Protein AF-A0A1I7D686-F1 (afdb_monomer_lite)

Organism: NCBI:txid1296565

Structure (mmCIF, N/CA/C/O backbone):
data_AF-A0A1I7D686-F1
#
_entry.id   AF-A0A1I7D686-F1
#
loop_
_atom_site.group_PDB
_atom_site.id
_atom_site.type_symbol
_atom_site.label_atom_id
_atom_site.label_alt_id
_atom_site.label_comp_id
_atom_site.label_asym_id
_atom_site.label_entity_id
_atom_site.label_seq_id
_atom_site.pdbx_PDB_ins_code
_atom_site.Cartn_x
_atom_site.Cartn_y
_atom_site.Cartn_z
_atom_site.occupancy
_atom_site.B_iso_or_equiv
_atom_site.auth_seq_id
_atom_site.auth_comp_id
_atom_site.auth_asym_id
_atom_site.auth_atom_id
_atom_site.pdbx_PDB_model_num
ATOM 1 N N . MET A 1 1 ? 6.243 14.021 8.201 1.00 49.19 1 MET A N 1
ATOM 2 C CA . MET A 1 1 ? 6.954 12.877 8.843 1.00 49.19 1 MET A CA 1
ATOM 3 C C . MET A 1 1 ? 8.394 12.811 8.300 1.00 49.19 1 MET A C 1
ATOM 5 O O . MET A 1 1 ? 8.564 13.129 7.130 1.00 49.19 1 MET A O 1
ATOM 9 N N . THR A 1 2 ? 9.420 12.540 9.117 1.00 42.22 2 THR A N 1
ATOM 10 C CA . THR A 1 2 ? 10.855 12.739 8.788 1.00 42.22 2 THR A CA 1
ATOM 11 C C . THR A 1 2 ? 11.496 11.582 8.004 1.00 42.22 2 THR A C 1
ATOM 13 O O . THR A 1 2 ? 11.223 10.421 8.290 1.00 42.22 2 THR A O 1
ATOM 16 N N . HIS A 1 3 ? 12.416 11.917 7.088 1.00 49.34 3 HIS A N 1
ATOM 17 C CA . HIS A 1 3 ? 13.228 11.003 6.254 1.00 49.34 3 HIS A CA 1
ATOM 18 C C . HIS A 1 3 ? 13.934 9.888 7.052 1.00 49.34 3 HIS A C 1
ATOM 20 O O . HIS A 1 3 ? 14.081 8.774 6.571 1.00 49.34 3 HIS A O 1
ATOM 26 N N . ALA A 1 4 ? 14.282 10.156 8.316 1.00 43.81 4 ALA A N 1
ATOM 27 C CA . ALA A 1 4 ? 14.932 9.192 9.205 1.00 43.81 4 ALA A CA 1
ATOM 28 C C . ALA A 1 4 ? 14.094 7.927 9.489 1.00 43.81 4 ALA A C 1
ATOM 30 O O . ALA A 1 4 ? 14.656 6.863 9.726 1.00 43.81 4 ALA A O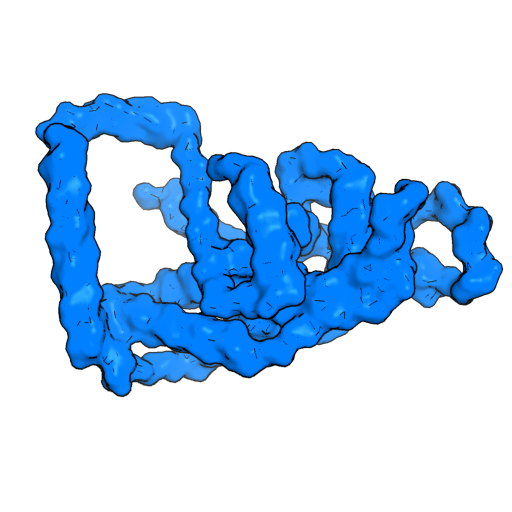 1
ATOM 31 N N . ILE A 1 5 ? 12.757 8.024 9.463 1.00 54.34 5 ILE A N 1
ATOM 32 C CA . ILE A 1 5 ? 11.880 6.849 9.614 1.00 54.34 5 ILE A CA 1
ATOM 33 C C . ILE A 1 5 ? 11.890 6.015 8.330 1.00 54.34 5 ILE A C 1
ATOM 35 O O . ILE A 1 5 ? 11.864 4.791 8.405 1.00 54.34 5 ILE A O 1
ATOM 39 N N . ASP A 1 6 ? 11.974 6.664 7.166 1.00 55.16 6 ASP A N 1
ATOM 40 C CA . ASP A 1 6 ? 12.033 5.975 5.878 1.00 55.16 6 ASP A CA 1
ATOM 41 C C . ASP A 1 6 ? 13.367 5.203 5.745 1.00 55.16 6 ASP A C 1
ATOM 43 O O . ASP A 1 6 ? 13.349 4.025 5.383 1.00 55.16 6 ASP A O 1
ATOM 47 N N . ASP A 1 7 ? 14.495 5.794 6.162 1.00 56.81 7 ASP A N 1
ATOM 48 C CA . ASP A 1 7 ? 15.808 5.122 6.188 1.00 56.81 7 ASP A CA 1
ATOM 49 C C . ASP A 1 7 ? 15.836 3.933 7.170 1.00 56.81 7 ASP A C 1
ATOM 51 O O . ASP A 1 7 ? 16.316 2.848 6.830 1.00 56.81 7 ASP A O 1
ATOM 55 N N . TYR A 1 8 ? 15.261 4.098 8.370 1.00 56.09 8 TYR A N 1
ATOM 56 C CA . TYR A 1 8 ? 15.149 3.011 9.349 1.00 56.09 8 TYR A CA 1
ATOM 57 C C . TYR A 1 8 ? 14.231 1.884 8.858 1.00 56.09 8 TYR A C 1
ATOM 59 O O . TYR A 1 8 ? 14.576 0.711 9.001 1.00 56.09 8 TYR A O 1
ATOM 67 N N . SER A 1 9 ? 13.100 2.222 8.226 1.00 56.09 9 SER A N 1
ATOM 68 C CA . SER A 1 9 ? 12.189 1.229 7.646 1.00 56.09 9 SER A CA 1
ATOM 69 C C . SER A 1 9 ? 12.869 0.424 6.539 1.00 56.09 9 SER A C 1
ATOM 71 O O . SER A 1 9 ? 12.753 -0.791 6.526 1.00 56.09 9 SER A O 1
ATOM 73 N N . SER A 1 10 ? 13.695 1.050 5.689 1.00 57.38 10 SER A N 1
ATOM 74 C CA . SER A 1 10 ? 14.447 0.334 4.649 1.00 57.38 10 SER A CA 1
ATOM 75 C C . SER A 1 10 ? 15.432 -0.691 5.226 1.00 57.38 10 SER A C 1
ATOM 77 O O . SER A 1 10 ? 15.619 -1.755 4.635 1.00 57.38 10 SER A O 1
ATOM 79 N N . PHE A 1 11 ? 16.063 -0.389 6.365 1.00 58.56 11 PHE A N 1
ATOM 80 C CA . PHE A 1 11 ? 16.942 -1.330 7.062 1.00 58.56 11 PHE A CA 1
ATOM 81 C C . PHE A 1 11 ? 16.142 -2.450 7.742 1.00 58.56 11 PHE A C 1
ATOM 83 O O . PHE A 1 11 ? 16.467 -3.628 7.588 1.00 58.56 11 PHE A O 1
ATOM 90 N N . ALA A 1 12 ? 15.057 -2.108 8.439 1.00 54.25 12 ALA A N 1
ATOM 91 C CA . ALA A 1 12 ? 14.197 -3.065 9.129 1.00 54.25 12 ALA A CA 1
ATOM 92 C C . ALA A 1 12 ? 13.448 -4.003 8.161 1.00 54.25 12 ALA A C 1
ATOM 94 O O . ALA A 1 12 ? 13.312 -5.192 8.454 1.00 54.25 12 ALA A O 1
ATOM 95 N N . THR A 1 13 ? 13.048 -3.529 6.975 1.00 57.38 13 THR A N 1
ATOM 96 C CA . THR A 1 13 ? 12.467 -4.363 5.910 1.00 57.38 13 THR A CA 1
ATOM 97 C C . THR A 1 13 ? 13.429 -5.484 5.491 1.00 57.38 13 THR A C 1
ATOM 99 O O . THR A 1 13 ? 12.974 -6.598 5.236 1.00 57.38 13 THR A O 1
ATOM 102 N N . SER A 1 14 ? 14.753 -5.253 5.504 1.00 55.28 14 SER A N 1
ATOM 103 C CA . SER A 1 14 ? 15.748 -6.294 5.176 1.00 55.28 14 SER A CA 1
ATOM 104 C C . SER A 1 14 ? 15.800 -7.443 6.195 1.00 55.28 14 SER A C 1
ATOM 106 O O . SER A 1 14 ? 16.214 -8.548 5.853 1.00 55.28 14 SER A O 1
ATOM 108 N N . LEU A 1 15 ? 15.331 -7.203 7.426 1.00 55.50 15 LEU A N 1
ATOM 109 C CA . LEU A 1 15 ? 15.274 -8.186 8.512 1.00 55.50 15 LEU A CA 1
ATOM 110 C C . LEU A 1 15 ? 13.928 -8.938 8.576 1.00 55.50 15 LEU A C 1
ATOM 112 O O . LEU A 1 15 ? 13.737 -9.761 9.473 1.00 55.50 15 LEU A O 1
ATOM 116 N N . GLY A 1 16 ? 12.999 -8.666 7.649 1.00 56.03 16 GLY A N 1
ATOM 117 C CA . GLY A 1 16 ? 11.643 -9.224 7.659 1.00 56.03 16 GLY A CA 1
ATOM 118 C C . GLY A 1 16 ? 10.753 -8.528 8.692 1.00 56.03 16 GLY A C 1
ATOM 119 O O . GLY A 1 16 ? 10.464 -9.067 9.761 1.00 56.03 16 GLY A O 1
ATOM 120 N N . GLU A 1 17 ? 10.354 -7.290 8.394 1.00 62.31 17 GLU A N 1
ATOM 121 C CA . GLU A 1 17 ? 9.523 -6.453 9.270 1.00 62.31 17 GLU A CA 1
ATOM 122 C C . GLU A 1 17 ? 8.192 -7.127 9.657 1.00 62.31 17 GLU A C 1
ATOM 124 O O . GLU A 1 17 ? 7.373 -7.447 8.797 1.00 62.31 17 GLU A O 1
ATOM 129 N N . ARG A 1 18 ? 7.955 -7.269 10.968 1.00 67.88 18 ARG A N 1
ATOM 130 C CA . ARG A 1 18 ? 6.803 -7.960 11.592 1.00 67.88 18 ARG A CA 1
ATOM 131 C C . ARG A 1 18 ? 5.650 -7.024 11.981 1.00 67.88 18 ARG A C 1
ATOM 133 O O . ARG A 1 18 ? 4.967 -7.254 12.979 1.00 67.88 18 ARG A O 1
ATOM 140 N N . PHE A 1 19 ? 5.547 -5.883 11.311 1.00 81.12 19 PHE A N 1
ATOM 141 C CA . PHE A 1 19 ? 4.607 -4.838 11.690 1.00 81.12 19 PHE A CA 1
ATOM 142 C C . PHE A 1 19 ? 3.851 -4.321 10.471 1.00 81.12 19 PHE A C 1
ATOM 144 O O . PHE A 1 19 ? 4.427 -4.129 9.395 1.00 81.12 19 PHE A O 1
ATOM 151 N N . LEU A 1 20 ? 2.566 -4.039 10.687 1.00 89.12 20 LEU A N 1
ATOM 152 C CA . LEU A 1 20 ? 1.755 -3.224 9.799 1.00 89.12 20 LEU A CA 1
ATOM 153 C C . LEU A 1 20 ? 1.934 -1.750 10.144 1.00 89.12 20 LEU A C 1
ATOM 155 O O . LEU A 1 20 ? 1.935 -1.356 11.313 1.00 89.12 20 LEU A O 1
ATOM 159 N N . TYR A 1 21 ? 2.022 -0.927 9.111 1.00 90.62 21 TYR A N 1
ATOM 160 C CA . TYR A 1 21 ? 2.163 0.512 9.243 1.00 90.62 21 TYR A CA 1
ATOM 161 C C . TYR A 1 21 ? 0.856 1.221 8.899 1.00 90.62 21 TYR A C 1
ATOM 163 O O . TYR A 1 21 ? 0.199 0.894 7.919 1.00 90.62 21 TYR A O 1
ATOM 171 N N . TYR A 1 22 ? 0.515 2.251 9.671 1.00 91.25 22 TYR A N 1
ATOM 172 C CA . TYR A 1 22 ? -0.517 3.223 9.315 1.00 91.25 22 TYR A CA 1
ATOM 173 C C . TYR A 1 22 ? 0.122 4.610 9.270 1.00 91.25 22 TYR A C 1
ATOM 175 O O . TYR A 1 22 ? 0.523 5.158 10.302 1.00 91.25 22 TYR A O 1
ATOM 183 N N . ARG A 1 23 ? 0.259 5.189 8.072 1.00 86.31 23 ARG A N 1
ATOM 184 C CA . ARG A 1 23 ? 0.885 6.503 7.899 1.00 86.31 23 ARG A CA 1
ATOM 185 C C . ARG A 1 23 ? -0.184 7.581 7.984 1.00 86.31 23 ARG A C 1
ATOM 187 O O . ARG A 1 23 ? -0.940 7.803 7.042 1.00 86.31 23 ARG A O 1
ATOM 194 N N . VAL A 1 24 ? -0.207 8.280 9.116 1.00 84.00 24 VAL A N 1
ATOM 195 C CA . VAL A 1 24 ? -1.078 9.442 9.327 1.00 84.00 24 VAL A CA 1
ATOM 196 C C . VAL A 1 24 ? -0.723 10.530 8.312 1.00 84.00 24 VAL A C 1
ATOM 198 O O . VAL A 1 24 ? 0.432 10.955 8.235 1.00 84.00 24 VAL A O 1
ATOM 201 N N . SER A 1 25 ? -1.715 10.976 7.540 1.00 75.81 25 SER A N 1
ATOM 202 C CA . SER A 1 25 ? -1.558 12.070 6.580 1.00 75.81 25 SER A CA 1
ATOM 203 C C . SER A 1 25 ? -1.072 13.342 7.273 1.00 75.81 25 SER A C 1
ATOM 205 O O . SER A 1 25 ? -1.501 13.669 8.382 1.00 75.81 25 SER A O 1
ATOM 207 N N . ASP A 1 26 ? -0.176 14.079 6.615 1.00 70.44 26 ASP A N 1
ATOM 208 C CA . ASP A 1 26 ? 0.284 15.358 7.145 1.00 70.44 26 ASP A CA 1
ATOM 209 C C . ASP A 1 26 ? -0.901 16.337 7.219 1.00 70.44 26 ASP A C 1
ATOM 211 O O . ASP A 1 26 ? -1.642 16.533 6.256 1.00 70.44 26 ASP A O 1
ATOM 215 N N . VAL A 1 27 ? -1.069 16.968 8.382 1.00 70.75 27 VAL A N 1
ATOM 216 C CA . VAL A 1 27 ? -2.124 17.961 8.610 1.00 70.75 27 VAL A CA 1
ATOM 217 C C . VAL A 1 27 ? -1.870 19.169 7.713 1.00 70.75 27 VAL A C 1
ATOM 219 O O . VAL A 1 27 ? -0.820 19.817 7.840 1.00 70.75 27 VAL A O 1
ATOM 222 N N . THR A 1 28 ? -2.830 19.500 6.847 1.00 72.00 28 THR A N 1
ATOM 223 C CA . THR A 1 28 ? -2.694 20.621 5.907 1.00 72.00 28 THR A CA 1
ATOM 224 C C . THR A 1 28 ? -2.566 21.954 6.657 1.00 72.00 28 THR A C 1
ATOM 226 O O . THR A 1 28 ? -3.071 22.093 7.777 1.00 72.00 28 THR A O 1
ATOM 229 N N . PRO A 1 29 ? -1.939 22.995 6.073 1.00 69.62 29 PRO A N 1
ATOM 230 C CA . PRO A 1 29 ? -1.886 24.321 6.693 1.00 69.62 29 PRO A CA 1
ATOM 231 C C . PRO A 1 29 ? -3.272 24.889 7.038 1.00 69.62 29 PRO A C 1
ATOM 233 O O . PRO A 1 29 ? -3.406 25.667 7.981 1.00 69.62 29 PRO A O 1
ATOM 236 N N . GLN A 1 30 ? -4.308 24.505 6.290 1.00 68.25 30 GLN A N 1
ATOM 237 C CA . GLN A 1 30 ? -5.696 24.884 6.550 1.00 68.25 30 GLN A CA 1
ATOM 238 C C . GLN A 1 30 ? -6.275 24.138 7.759 1.00 68.25 30 GLN A C 1
ATOM 240 O O . GLN A 1 30 ? -6.833 24.775 8.648 1.00 68.25 30 GLN A O 1
ATOM 245 N N . GLN A 1 31 ? -6.051 22.824 7.865 1.00 65.00 31 GLN A N 1
ATOM 246 C CA . GLN A 1 31 ? -6.429 22.034 9.043 1.00 65.00 31 GLN A CA 1
ATOM 247 C C . GLN A 1 31 ? -5.676 22.482 10.308 1.00 65.00 31 GLN A C 1
ATOM 249 O O . GLN A 1 31 ? -6.247 22.535 11.397 1.00 65.00 31 GLN A O 1
ATOM 254 N N . ARG A 1 32 ? -4.402 22.884 10.183 1.00 66.81 32 ARG A N 1
ATOM 255 C CA . ARG A 1 32 ? -3.647 23.484 11.297 1.00 66.81 32 ARG A CA 1
ATOM 256 C C . ARG A 1 32 ? -4.297 24.790 11.761 1.00 66.81 32 ARG A C 1
ATOM 258 O O . ARG A 1 32 ? -4.485 24.965 12.964 1.00 66.81 32 ARG A O 1
ATOM 265 N N . ARG A 1 33 ? -4.701 25.658 10.826 1.00 63.94 33 ARG A N 1
ATOM 266 C CA . ARG A 1 33 ? -5.374 26.942 11.106 1.00 63.94 33 ARG A CA 1
ATOM 267 C C . ARG A 1 33 ? -6.787 26.791 11.681 1.00 63.94 33 ARG A C 1
ATOM 269 O O . ARG A 1 33 ? -7.166 27.565 12.556 1.00 63.94 33 ARG A O 1
ATOM 276 N N . SER A 1 34 ? -7.563 25.796 11.258 1.00 60.75 34 SER A N 1
ATOM 277 C CA . SER A 1 34 ? -8.878 25.524 11.857 1.00 60.75 34 SER A CA 1
ATOM 278 C C . SER A 1 34 ? -8.749 24.886 13.245 1.00 60.75 34 SER A C 1
ATOM 280 O O . SER A 1 34 ? -9.516 25.202 14.157 1.00 60.75 34 SER A O 1
ATOM 282 N N . SER A 1 35 ? -7.722 24.055 13.462 1.00 58.78 35 SER A N 1
ATOM 283 C CA . SER A 1 35 ? -7.455 23.451 14.772 1.00 58.78 35 SER A CA 1
ATOM 284 C C . SER A 1 35 ? -6.992 24.463 15.831 1.00 58.78 35 SER A C 1
ATOM 286 O O . SER A 1 35 ? -7.307 24.293 17.011 1.00 58.78 35 SER A O 1
ATOM 288 N N . SER A 1 36 ? -6.301 25.543 15.439 1.00 56.47 36 SER A N 1
ATOM 289 C CA . SER A 1 36 ? -5.900 26.615 16.360 1.00 56.47 36 SER A CA 1
ATOM 290 C C . SER A 1 36 ? -7.081 27.461 16.853 1.00 56.47 36 SER A C 1
ATOM 292 O O . SER A 1 36 ? -7.030 27.937 17.986 1.00 56.47 36 SER A O 1
ATOM 294 N N . HIS A 1 37 ? -8.167 27.565 16.078 1.00 52.69 37 HIS A N 1
ATOM 295 C CA . HIS A 1 37 ? -9.401 28.258 16.480 1.00 52.69 37 HIS A CA 1
ATOM 296 C C . HIS A 1 37 ? -10.300 27.412 17.403 1.00 52.69 37 HIS A C 1
ATOM 298 O O . HIS A 1 37 ? -11.091 27.957 18.166 1.00 52.69 37 HIS A O 1
ATOM 304 N N . ARG A 1 38 ? -10.137 26.079 17.434 1.00 55.16 38 ARG A N 1
ATOM 305 C CA . ARG A 1 38 ? -10.862 25.158 18.342 1.00 55.16 38 ARG A CA 1
ATOM 306 C C . ARG A 1 38 ? -10.224 25.033 19.741 1.00 55.16 38 ARG A C 1
ATOM 308 O O . ARG A 1 38 ? -10.385 24.019 20.426 1.00 55.16 38 ARG A O 1
ATOM 315 N N . ARG A 1 39 ? -9.492 26.053 20.206 1.00 57.16 39 ARG A N 1
ATOM 316 C CA . ARG A 1 39 ? -8.868 26.090 21.544 1.00 57.16 39 ARG A CA 1
ATOM 317 C C . ARG A 1 39 ? -9.910 26.350 22.644 1.00 57.16 39 ARG A C 1
ATOM 319 O O . ARG A 1 39 ? -10.010 27.453 23.160 1.00 57.16 39 ARG A O 1
ATOM 326 N N . ARG A 1 40 ? -10.665 25.317 23.032 1.00 64.38 40 ARG A N 1
ATOM 327 C CA . ARG A 1 40 ? -11.501 25.330 24.255 1.00 64.38 40 ARG A CA 1
ATOM 328 C C . ARG A 1 40 ? -11.008 24.398 25.368 1.00 64.38 40 ARG A C 1
ATOM 330 O O . ARG A 1 40 ? -11.463 24.529 26.496 1.00 64.38 40 ARG A O 1
ATOM 337 N N . MET A 1 41 ? -10.057 23.495 25.098 1.00 69.31 41 MET A N 1
ATOM 338 C CA . MET A 1 41 ? -9.517 22.585 26.120 1.00 69.31 41 MET A CA 1
ATOM 339 C C . MET A 1 41 ? -7.982 22.594 26.212 1.00 69.31 41 MET A C 1
ATOM 341 O O . MET A 1 41 ? -7.307 22.509 25.173 1.00 69.31 41 MET A O 1
ATOM 345 N N . PRO A 1 42 ? -7.426 22.603 27.444 1.00 84.00 42 PRO A N 1
ATOM 346 C CA . PRO A 1 42 ? -6.008 22.362 27.701 1.00 84.00 42 PRO A CA 1
ATOM 347 C C . PRO A 1 42 ? -5.496 21.092 27.012 1.00 84.00 42 PRO A C 1
ATOM 349 O O . PRO A 1 42 ? -6.237 20.126 26.798 1.00 84.00 42 PRO A O 1
ATOM 352 N N . LYS A 1 43 ? -4.215 21.088 26.633 1.00 82.88 43 LYS A N 1
ATOM 353 C CA . LYS A 1 43 ? -3.572 19.962 25.935 1.00 82.88 43 LYS A CA 1
ATOM 354 C C . LYS A 1 43 ? -3.624 18.682 26.775 1.00 82.88 43 LYS A C 1
ATOM 356 O O . LYS A 1 43 ? -3.865 17.610 26.229 1.00 82.88 43 LYS A O 1
ATOM 361 N N . GLU A 1 44 ? -3.449 18.813 28.083 1.00 86.56 44 GLU A N 1
ATOM 362 C CA . GLU A 1 44 ? -3.476 17.738 29.073 1.00 86.56 44 GLU A CA 1
ATOM 363 C C . GLU A 1 44 ? -4.844 17.051 29.070 1.00 86.56 44 GLU A C 1
ATOM 365 O O . GLU A 1 44 ? -4.911 15.849 28.818 1.00 86.56 44 GLU A O 1
ATOM 370 N N . LYS A 1 45 ? -5.932 17.829 29.184 1.00 85.06 45 LYS A N 1
ATOM 371 C CA . LYS A 1 45 ? -7.310 17.312 29.115 1.00 85.06 45 LYS A CA 1
ATOM 372 C C . LYS A 1 45 ? -7.608 16.613 27.786 1.00 85.06 45 LYS A C 1
ATOM 374 O O . LYS A 1 45 ? -8.254 15.573 27.765 1.00 85.06 45 LYS A O 1
ATOM 379 N N . ARG A 1 46 ? -7.097 17.124 26.657 1.00 82.19 46 ARG A N 1
ATOM 380 C CA . ARG A 1 46 ? -7.245 16.443 25.353 1.00 82.19 46 ARG A CA 1
ATOM 381 C C . ARG A 1 46 ? -6.541 15.086 25.321 1.00 82.19 46 ARG A C 1
ATOM 383 O O . ARG A 1 46 ? -7.104 14.129 24.797 1.00 82.19 46 ARG A O 1
ATOM 390 N N . ARG A 1 47 ? -5.325 14.991 25.873 1.00 86.38 47 ARG A N 1
ATOM 391 C CA . ARG A 1 47 ? -4.585 13.719 25.962 1.00 86.38 47 ARG A CA 1
ATOM 392 C C . ARG A 1 47 ? -5.283 12.734 26.889 1.00 86.38 47 ARG A C 1
ATOM 394 O O . ARG A 1 47 ? -5.338 11.552 26.569 1.00 86.38 47 ARG A O 1
ATOM 401 N N . GLU A 1 48 ? -5.799 13.213 28.012 1.00 91.25 48 GLU A N 1
ATOM 402 C CA . GLU A 1 48 ? -6.557 12.406 28.964 1.00 91.25 48 GLU A CA 1
ATOM 403 C C . GLU A 1 48 ? -7.835 11.849 28.332 1.00 91.25 48 GLU A C 1
ATOM 405 O O . GLU A 1 48 ? -8.023 10.635 28.322 1.00 91.25 48 GLU A O 1
ATOM 410 N N . ASN A 1 49 ? -8.635 12.699 27.683 1.00 87.50 49 ASN A N 1
ATOM 411 C CA . ASN A 1 49 ? -9.849 12.274 26.984 1.00 87.50 49 ASN A CA 1
ATOM 412 C C . ASN A 1 49 ? -9.550 11.260 25.873 1.00 87.50 49 ASN A C 1
ATOM 414 O O . ASN A 1 49 ? -10.233 10.244 25.768 1.00 87.50 49 ASN A O 1
ATOM 418 N N . ALA A 1 50 ? -8.507 11.495 25.069 1.00 87.56 50 ALA A N 1
ATOM 419 C CA . ALA A 1 50 ? -8.102 10.557 24.023 1.00 87.56 50 ALA A CA 1
ATOM 420 C C . ALA A 1 50 ? -7.685 9.194 24.603 1.00 87.56 50 ALA A C 1
ATOM 422 O O . ALA A 1 50 ? -8.061 8.154 24.067 1.00 87.56 50 ALA A O 1
ATOM 423 N N . ARG A 1 51 ? -6.950 9.184 25.725 1.00 91.44 51 ARG A N 1
ATOM 424 C CA . ARG A 1 51 ? -6.575 7.950 26.432 1.00 91.44 51 ARG A CA 1
ATOM 425 C C . ARG A 1 51 ? -7.792 7.227 26.998 1.00 91.44 51 ARG A C 1
ATOM 427 O O . ARG A 1 51 ? -7.874 6.012 26.859 1.00 91.44 51 ARG A O 1
ATOM 434 N N . ALA A 1 52 ? -8.718 7.952 27.621 1.00 92.62 52 ALA A N 1
ATOM 435 C CA . ALA A 1 52 ? -9.939 7.380 28.180 1.00 92.62 52 ALA A CA 1
ATOM 436 C C . ALA A 1 52 ? -10.810 6.747 27.084 1.00 92.62 52 ALA A C 1
ATOM 438 O O . ALA A 1 52 ? -11.235 5.601 27.226 1.00 92.62 52 ALA A O 1
ATOM 439 N N . LEU A 1 53 ? -10.993 7.451 25.961 1.00 91.06 53 LEU A N 1
ATOM 440 C CA . LEU A 1 53 ? -11.724 6.948 24.800 1.00 91.06 53 LEU A CA 1
ATOM 441 C C . LEU A 1 53 ? -11.065 5.692 24.218 1.00 91.06 53 LEU A C 1
ATOM 443 O O . LEU A 1 53 ? -11.735 4.678 24.043 1.00 91.06 53 LEU A O 1
ATOM 447 N N . ALA A 1 54 ? -9.750 5.732 23.980 1.00 89.56 54 ALA A N 1
ATOM 448 C CA . ALA A 1 54 ? -9.007 4.585 23.465 1.00 89.56 54 ALA A CA 1
ATOM 449 C C . ALA A 1 54 ? -9.091 3.380 24.413 1.00 89.56 54 ALA A C 1
ATOM 451 O O . ALA A 1 54 ? -9.324 2.258 23.973 1.00 89.56 54 ALA A O 1
ATOM 452 N N . ARG A 1 55 ? -8.957 3.605 25.727 1.00 93.00 55 ARG A N 1
ATOM 453 C CA . ARG A 1 55 ? -9.065 2.545 26.737 1.00 93.00 55 ARG A CA 1
ATOM 454 C C . ARG A 1 55 ? -10.437 1.886 26.712 1.00 93.00 55 ARG A C 1
ATOM 456 O O . ARG A 1 55 ? -10.508 0.659 26.757 1.00 93.00 55 ARG A O 1
ATOM 463 N N . ARG A 1 56 ? -11.504 2.685 26.639 1.00 90.88 56 ARG A N 1
ATOM 464 C CA . ARG A 1 56 ? -12.875 2.177 26.545 1.00 90.88 56 ARG A CA 1
ATOM 465 C C . ARG A 1 56 ? -13.052 1.338 25.281 1.00 90.88 56 ARG A C 1
ATOM 467 O O . ARG A 1 56 ? -13.408 0.174 25.390 1.00 90.88 56 ARG A O 1
ATOM 474 N N . ALA A 1 57 ? -12.686 1.887 24.123 1.00 89.56 57 ALA A N 1
ATOM 475 C CA . ALA A 1 57 ? -12.780 1.196 22.839 1.00 89.56 57 ALA A CA 1
ATOM 476 C C . ALA A 1 57 ? -12.036 -0.153 22.845 1.00 89.56 57 ALA A C 1
ATOM 478 O O . ALA A 1 57 ? -12.602 -1.172 22.466 1.00 89.56 57 ALA A O 1
ATOM 479 N N . ILE A 1 58 ? -10.798 -0.189 23.354 1.00 90.88 58 ILE A N 1
ATOM 480 C CA . ILE A 1 58 ? -10.007 -1.426 23.461 1.00 90.88 58 ILE A CA 1
ATOM 481 C C . ILE A 1 58 ? -10.657 -2.427 24.421 1.00 90.88 58 ILE A C 1
ATOM 483 O O . ILE A 1 58 ? -10.676 -3.623 24.138 1.00 90.88 58 ILE A O 1
ATOM 487 N N . THR A 1 59 ? -11.172 -1.963 25.562 1.00 92.19 59 THR A N 1
ATOM 488 C CA . THR A 1 59 ? -11.801 -2.843 26.560 1.00 92.19 59 THR A CA 1
ATOM 489 C C . THR A 1 59 ? -13.063 -3.488 25.997 1.00 92.19 59 THR A C 1
ATOM 491 O O . THR A 1 59 ? -13.235 -4.700 26.123 1.00 92.19 59 THR A O 1
ATOM 494 N N . ASP A 1 60 ? -13.898 -2.694 25.329 1.00 89.94 60 ASP A N 1
ATOM 495 C CA . ASP A 1 60 ? -15.136 -3.155 24.704 1.00 89.94 60 ASP A CA 1
ATOM 496 C C . ASP A 1 60 ? -14.835 -4.077 23.509 1.00 89.94 60 ASP A C 1
ATOM 498 O O . ASP A 1 60 ? -15.431 -5.144 23.372 1.00 89.94 60 ASP A O 1
ATOM 502 N N . GLY A 1 61 ? -13.842 -3.729 22.683 1.00 91.94 61 GLY A N 1
ATOM 503 C CA . GLY A 1 61 ? -13.398 -4.553 21.558 1.00 91.94 61 GLY A CA 1
ATOM 504 C C . GLY A 1 61 ? -12.810 -5.899 21.986 1.00 91.94 61 GLY A C 1
ATOM 505 O O . GLY A 1 61 ? -13.158 -6.932 21.419 1.00 91.94 61 GLY A O 1
ATOM 506 N N . ARG A 1 62 ? -11.981 -5.929 23.038 1.00 92.75 62 ARG A N 1
ATOM 507 C CA . ARG A 1 62 ? -11.356 -7.166 23.538 1.00 92.75 62 ARG A CA 1
ATOM 508 C C . ARG A 1 62 ? -12.381 -8.221 23.956 1.00 92.75 62 ARG A C 1
ATOM 510 O O . ARG A 1 62 ? -12.100 -9.403 23.812 1.00 92.75 62 ARG A O 1
ATOM 517 N N . ARG A 1 63 ? -13.541 -7.809 24.472 1.00 91.44 63 ARG A N 1
ATOM 518 C CA . ARG A 1 63 ? -14.615 -8.736 24.869 1.00 91.44 63 ARG A CA 1
ATOM 519 C C . ARG A 1 63 ? -15.300 -9.409 23.682 1.00 91.44 63 ARG A C 1
ATOM 521 O O . ARG A 1 63 ? -15.915 -10.440 23.882 1.00 91.44 63 ARG A O 1
ATOM 528 N N . ARG A 1 64 ? -15.212 -8.816 22.489 1.00 92.56 64 ARG A N 1
ATOM 529 C CA . ARG A 1 64 ? -15.919 -9.267 21.281 1.00 92.56 64 ARG A CA 1
ATOM 530 C C . ARG A 1 64 ? -15.014 -9.969 20.282 1.00 92.56 64 ARG A C 1
ATOM 532 O O . ARG A 1 64 ? -15.490 -10.773 19.501 1.00 92.56 64 ARG A O 1
ATOM 539 N N . VAL A 1 65 ? -13.715 -9.663 20.285 1.00 92.94 65 VAL A N 1
ATOM 540 C CA . VAL A 1 65 ? -12.785 -10.086 19.224 1.00 92.94 65 VAL A CA 1
ATOM 541 C C . VAL A 1 65 ? -12.673 -11.606 19.046 1.00 92.94 65 VAL A C 1
ATOM 543 O O . VAL A 1 65 ? -12.350 -12.044 17.947 1.00 92.94 65 VAL A O 1
ATOM 546 N N . SER A 1 66 ? -12.923 -12.404 20.092 1.00 90.75 66 SER A N 1
ATOM 547 C CA . SER A 1 66 ? -12.938 -13.873 19.999 1.00 90.75 66 SER A CA 1
ATOM 548 C C . SER A 1 66 ? -14.089 -14.407 19.154 1.00 90.75 66 SER A C 1
ATOM 550 O O . SER A 1 66 ? -13.937 -15.457 18.542 1.00 90.75 66 SER A O 1
ATOM 552 N N . ASP A 1 67 ? -15.193 -13.664 19.104 1.00 93.25 67 ASP A N 1
ATOM 553 C CA . ASP A 1 67 ? -16.453 -14.077 18.486 1.00 93.25 67 ASP A CA 1
ATOM 554 C C . ASP A 1 67 ? -16.640 -13.404 17.115 1.00 93.25 67 ASP A C 1
ATOM 556 O O . ASP A 1 67 ? -17.671 -13.554 16.467 1.00 93.25 67 ASP A O 1
ATOM 560 N N . VAL A 1 68 ? -15.651 -12.616 16.675 1.00 96.06 68 VAL A N 1
ATOM 561 C CA . VAL A 1 68 ? -15.675 -11.951 15.374 1.00 96.06 68 VAL A CA 1
ATOM 562 C C . VAL A 1 68 ? -15.279 -12.929 14.278 1.00 96.06 68 VAL A C 1
ATOM 564 O O . VAL A 1 68 ? -14.113 -13.323 14.148 1.00 96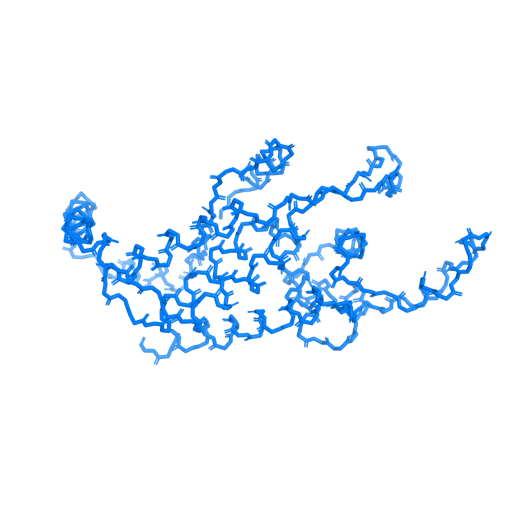.06 68 VAL A O 1
ATOM 567 N N . GLU A 1 69 ? -16.243 -13.206 13.415 1.00 95.88 69 GLU A N 1
ATOM 568 C CA . GLU A 1 69 ? -16.024 -13.817 12.113 1.00 95.88 69 GLU A CA 1
ATOM 569 C C . GLU A 1 69 ? -15.850 -12.725 11.051 1.00 95.88 69 GLU A C 1
ATOM 571 O O . GLU A 1 69 ? -16.463 -11.659 11.119 1.00 95.88 69 GLU A O 1
ATOM 576 N N . LEU A 1 70 ? -14.944 -12.963 10.102 1.00 97.19 70 LEU A N 1
ATOM 577 C CA . LEU A 1 70 ? -14.790 -12.094 8.938 1.00 97.19 70 LEU A CA 1
ATOM 578 C C . LEU A 1 70 ? -15.641 -12.667 7.812 1.00 97.19 70 LEU A C 1
ATOM 580 O O . LEU A 1 70 ? -15.668 -13.883 7.639 1.00 97.19 70 LEU A O 1
ATOM 584 N N . THR A 1 71 ? -16.283 -11.789 7.050 1.00 97.75 71 THR A N 1
ATOM 585 C CA . THR A 1 71 ? -16.978 -12.149 5.813 1.00 97.75 71 THR A CA 1
ATOM 586 C C . THR A 1 71 ? -15.989 -12.684 4.776 1.00 97.75 71 THR A C 1
ATOM 588 O O . THR A 1 71 ? -14.802 -12.332 4.795 1.00 97.75 71 THR A O 1
ATOM 591 N N . ASP A 1 72 ? -16.479 -13.504 3.846 1.00 97.75 72 ASP A N 1
ATOM 592 C CA . ASP A 1 72 ? -15.671 -14.006 2.728 1.00 97.75 72 ASP A CA 1
ATOM 593 C C . ASP A 1 72 ? -15.125 -12.849 1.873 1.00 97.75 72 ASP A C 1
ATOM 595 O O . ASP A 1 72 ? -13.944 -12.840 1.534 1.00 97.75 72 ASP A O 1
ATOM 599 N N . ASP A 1 73 ? -15.922 -11.796 1.659 1.00 96.19 73 ASP A N 1
ATOM 600 C CA . ASP A 1 73 ? -15.504 -10.584 0.941 1.00 96.19 73 ASP A CA 1
ATOM 601 C C . ASP A 1 73 ? -14.291 -9.895 1.596 1.00 96.19 73 ASP A C 1
ATOM 603 O O . ASP A 1 73 ? -13.358 -9.456 0.913 1.00 96.19 73 ASP A O 1
ATOM 607 N N . LEU A 1 74 ? -14.259 -9.809 2.934 1.00 96.81 74 LEU A N 1
ATOM 608 C CA . LEU A 1 74 ? -13.100 -9.278 3.655 1.00 96.81 74 LEU A CA 1
ATOM 609 C C . LEU A 1 74 ? -11.891 -10.211 3.557 1.00 96.81 74 LEU A C 1
ATOM 611 O O . LEU A 1 74 ? -10.760 -9.726 3.475 1.00 96.81 74 LEU A O 1
ATOM 615 N N . LEU A 1 75 ? -12.101 -11.528 3.588 1.00 97.69 75 LEU A N 1
ATOM 616 C CA . LEU A 1 75 ? -11.023 -12.509 3.455 1.00 97.69 75 LEU A CA 1
ATOM 617 C C . LEU A 1 75 ? -10.380 -12.450 2.064 1.00 97.69 75 LEU A C 1
ATOM 619 O O . LEU A 1 75 ? -9.151 -12.401 1.983 1.00 97.69 75 LEU A O 1
ATOM 623 N N . ASP A 1 76 ? -11.184 -12.358 1.008 1.00 96.75 76 ASP A N 1
ATOM 624 C CA . ASP A 1 76 ? -10.722 -12.203 -0.374 1.00 96.75 76 ASP A CA 1
ATOM 625 C C . ASP A 1 76 ? -9.975 -10.878 -0.571 1.00 96.75 76 ASP A C 1
ATOM 627 O O . ASP A 1 76 ? -8.888 -10.835 -1.159 1.00 96.75 76 ASP A O 1
ATOM 631 N N . LEU A 1 77 ? -10.493 -9.784 -0.003 1.00 96.19 77 LEU A N 1
ATOM 632 C CA . LEU A 1 77 ? -9.805 -8.494 -0.019 1.00 96.19 77 LEU A CA 1
ATOM 633 C C . LEU A 1 77 ? -8.446 -8.560 0.689 1.00 96.19 77 LEU A C 1
ATOM 635 O O . LEU A 1 77 ? -7.467 -7.976 0.217 1.00 96.19 77 LEU A O 1
ATOM 639 N N . ILE A 1 78 ? -8.369 -9.235 1.837 1.00 96.94 78 ILE A N 1
ATOM 640 C CA . ILE A 1 78 ? -7.108 -9.405 2.566 1.00 96.94 78 ILE A CA 1
ATOM 641 C C . ILE A 1 78 ? -6.096 -10.175 1.715 1.00 96.94 78 ILE A C 1
ATOM 643 O O . ILE A 1 78 ? -4.910 -9.833 1.734 1.00 96.94 78 ILE A O 1
ATOM 647 N N . ASP A 1 79 ? -6.542 -11.164 0.948 1.00 96.31 79 ASP A N 1
ATOM 648 C CA . ASP A 1 79 ? -5.675 -11.967 0.084 1.00 96.31 79 ASP A CA 1
ATOM 649 C C . ASP A 1 79 ? -5.101 -11.151 -1.060 1.00 96.31 79 ASP A C 1
ATOM 651 O O . ASP A 1 79 ? -3.889 -11.175 -1.295 1.00 96.31 79 ASP A O 1
ATOM 655 N N . ASP A 1 80 ? -5.943 -10.347 -1.698 1.00 96.12 80 ASP A N 1
ATOM 656 C CA . ASP A 1 80 ? -5.524 -9.404 -2.725 1.00 96.12 80 ASP A CA 1
ATOM 657 C C . ASP A 1 80 ? -4.485 -8.410 -2.212 1.00 96.12 80 ASP A C 1
ATOM 659 O O . ASP A 1 80 ? -3.436 -8.204 -2.828 1.00 96.12 80 ASP A O 1
ATOM 663 N N . VAL A 1 81 ? -4.773 -7.778 -1.069 1.00 96.12 81 VAL A N 1
ATOM 664 C CA . VAL A 1 81 ? -3.870 -6.801 -0.455 1.00 96.12 81 VAL A CA 1
ATOM 665 C C . VAL A 1 81 ? -2.556 -7.478 -0.082 1.00 96.12 81 VAL A C 1
ATOM 667 O O . VAL A 1 81 ? -1.490 -6.919 -0.336 1.00 96.12 81 VAL A O 1
ATOM 670 N N . THR A 1 82 ? -2.614 -8.686 0.478 1.00 95.31 82 THR A N 1
ATOM 671 C CA . THR A 1 82 ? -1.426 -9.461 0.847 1.00 95.31 82 THR A CA 1
ATOM 672 C C . THR A 1 82 ? -0.544 -9.738 -0.367 1.00 95.31 82 THR A C 1
ATOM 674 O O . THR A 1 82 ? 0.666 -9.519 -0.298 1.00 95.31 82 THR A O 1
ATOM 677 N N . GLU A 1 83 ? -1.131 -10.171 -1.482 1.00 94.12 83 GLU A N 1
ATOM 678 C CA . GLU A 1 83 ? -0.409 -10.496 -2.715 1.00 94.12 83 GLU A CA 1
ATOM 679 C C . GLU A 1 83 ? 0.324 -9.278 -3.297 1.00 94.12 83 GLU A C 1
ATOM 681 O O . GLU A 1 83 ? 1.478 -9.367 -3.719 1.00 94.12 83 GLU A O 1
ATOM 686 N N . VAL A 1 84 ? -0.313 -8.108 -3.263 1.00 95.19 84 VAL A N 1
ATOM 687 C CA . VAL A 1 84 ? 0.297 -6.862 -3.746 1.00 95.19 84 VAL A CA 1
ATOM 688 C C . VAL A 1 84 ? 1.390 -6.380 -2.792 1.00 95.19 84 VAL A C 1
ATOM 690 O O . VAL A 1 84 ? 2.486 -6.007 -3.219 1.00 95.19 84 VAL A O 1
ATOM 693 N N . VAL A 1 85 ? 1.112 -6.382 -1.487 1.00 93.81 85 VAL A N 1
ATOM 694 C CA . VAL A 1 85 ? 2.008 -5.814 -0.472 1.00 93.81 85 VAL A CA 1
ATOM 695 C C . VAL A 1 85 ? 3.245 -6.682 -0.270 1.00 93.81 85 VAL A C 1
ATOM 697 O O . VAL A 1 85 ? 4.336 -6.123 -0.141 1.00 93.81 85 VAL A O 1
ATOM 700 N N . ARG A 1 86 ? 3.121 -8.019 -0.295 1.00 91.56 86 ARG A N 1
ATOM 701 C CA . ARG A 1 86 ? 4.282 -8.923 -0.193 1.00 91.56 86 ARG A CA 1
ATOM 702 C C . ARG A 1 86 ? 5.277 -8.647 -1.320 1.00 91.56 86 ARG A C 1
ATOM 704 O O . ARG A 1 86 ? 6.460 -8.458 -1.054 1.00 91.56 86 ARG A O 1
ATOM 711 N N . ALA A 1 87 ? 4.783 -8.524 -2.556 1.00 93.19 87 ALA A N 1
ATOM 712 C CA . ALA A 1 87 ? 5.609 -8.234 -3.717 1.00 93.19 87 ALA A CA 1
ATOM 713 C C . ALA A 1 87 ? 6.205 -6.830 -3.589 1.00 93.19 87 ALA A C 1
ATOM 715 O O . ALA A 1 87 ? 7.412 -6.652 -3.676 1.00 93.19 87 ALA A O 1
ATOM 716 N N . GLY A 1 88 ? 5.390 -5.829 -3.253 1.00 92.69 88 GLY A N 1
ATOM 717 C CA . GLY A 1 88 ? 5.837 -4.443 -3.117 1.00 92.69 88 GLY A CA 1
ATOM 718 C C . GLY A 1 88 ? 6.914 -4.210 -2.047 1.00 92.69 88 GLY A C 1
ATOM 719 O O . GLY A 1 88 ? 7.723 -3.280 -2.170 1.00 92.69 88 GLY A O 1
ATOM 720 N N . ARG A 1 89 ? 6.941 -5.052 -1.006 1.00 90.94 89 ARG A N 1
ATOM 721 C CA . ARG A 1 89 ? 7.936 -5.041 0.077 1.00 90.94 89 ARG A CA 1
ATOM 722 C C . ARG A 1 89 ? 9.203 -5.842 -0.230 1.00 90.94 89 ARG A C 1
ATOM 724 O O . ARG A 1 89 ? 10.180 -5.670 0.493 1.00 90.94 89 ARG A O 1
ATOM 731 N N . GLY A 1 90 ? 9.213 -6.672 -1.274 1.00 90.38 90 GLY A N 1
ATOM 732 C CA . GLY A 1 90 ? 10.346 -7.544 -1.587 1.00 90.38 90 GLY A CA 1
ATOM 733 C C . GLY A 1 90 ? 11.660 -6.783 -1.791 1.00 90.38 90 GLY A C 1
ATOM 734 O O . GLY A 1 90 ? 11.687 -5.655 -2.293 1.00 90.38 90 GLY A O 1
ATOM 735 N N . ALA A 1 91 ? 12.774 -7.382 -1.383 1.00 91.31 91 ALA A N 1
ATOM 736 C CA . ALA A 1 91 ? 14.095 -6.788 -1.542 1.00 91.31 91 ALA A CA 1
ATOM 737 C C . ALA A 1 91 ? 14.601 -7.004 -2.974 1.00 91.31 91 ALA A C 1
ATOM 739 O O . ALA A 1 91 ? 14.549 -8.119 -3.481 1.00 91.31 91 ALA A O 1
ATOM 740 N N . VAL A 1 92 ? 15.125 -5.955 -3.609 1.00 93.56 92 VAL A N 1
ATOM 741 C CA . VAL A 1 92 ? 15.740 -6.034 -4.944 1.00 93.56 92 VAL A CA 1
ATOM 742 C C . VAL A 1 92 ? 17.230 -5.730 -4.782 1.00 93.56 92 VAL A C 1
ATOM 744 O O . VAL A 1 92 ? 17.570 -4.578 -4.494 1.00 93.56 92 VAL A O 1
ATOM 747 N N . PRO A 1 93 ? 18.121 -6.735 -4.886 1.00 92.00 93 PRO A N 1
ATOM 748 C CA . PRO A 1 93 ? 19.558 -6.527 -4.749 1.00 92.00 93 PRO A CA 1
ATOM 749 C C . PRO A 1 93 ? 20.081 -5.608 -5.852 1.00 92.00 93 PRO A C 1
ATOM 751 O O . PRO A 1 93 ? 19.911 -5.885 -7.039 1.00 92.00 93 PRO A O 1
ATOM 754 N N . ARG A 1 94 ? 20.746 -4.522 -5.458 1.00 91.06 94 ARG A N 1
ATOM 755 C CA . ARG A 1 94 ? 21.396 -3.589 -6.380 1.00 91.06 94 ARG A CA 1
ATOM 756 C C . ARG A 1 94 ? 22.860 -3.420 -6.032 1.00 91.06 94 ARG A C 1
ATOM 758 O O . ARG A 1 94 ? 23.224 -3.494 -4.859 1.00 91.06 94 ARG A O 1
ATOM 765 N N . ASP A 1 95 ? 23.668 -3.131 -7.045 1.00 90.06 95 ASP A N 1
ATOM 766 C CA . ASP A 1 95 ? 25.038 -2.690 -6.822 1.00 90.06 95 ASP A CA 1
ATOM 767 C C . ASP A 1 95 ? 25.034 -1.408 -5.973 1.00 90.06 95 ASP A C 1
ATOM 769 O O . ASP A 1 95 ? 24.232 -0.486 -6.166 1.00 90.06 95 ASP A O 1
ATOM 773 N N . THR A 1 96 ? 25.927 -1.366 -4.992 1.00 81.38 96 THR A N 1
ATOM 774 C CA . THR A 1 96 ? 26.080 -0.219 -4.095 1.00 81.38 96 THR A CA 1
ATOM 775 C C . THR A 1 96 ? 26.861 0.905 -4.781 1.00 81.38 96 THR A C 1
ATOM 777 O O . THR A 1 96 ? 26.645 2.087 -4.484 1.00 81.38 96 THR A O 1
ATOM 780 N N . TYR A 1 97 ? 27.730 0.549 -5.731 1.00 76.62 97 TYR A N 1
ATOM 781 C CA . TYR A 1 97 ? 28.610 1.462 -6.447 1.00 76.62 97 TYR A CA 1
ATOM 782 C C . TYR A 1 97 ? 28.134 1.711 -7.888 1.00 76.62 97 TYR A C 1
ATOM 784 O O . TYR A 1 97 ? 27.255 1.043 -8.426 1.00 76.62 97 TYR A O 1
ATOM 792 N N . GLY A 1 98 ? 28.659 2.773 -8.505 1.00 80.19 98 GLY A N 1
ATOM 793 C CA . GLY A 1 98 ? 28.393 3.087 -9.909 1.00 80.19 98 GLY A CA 1
ATOM 794 C C . GLY A 1 98 ? 26.919 3.367 -10.236 1.00 80.19 98 GLY A C 1
ATOM 795 O O . GLY A 1 98 ? 26.283 4.256 -9.656 1.00 80.19 98 GLY A O 1
ATOM 796 N N . ARG A 1 99 ? 26.387 2.645 -11.231 1.00 76.69 99 ARG A N 1
ATOM 797 C CA . ARG A 1 99 ? 25.049 2.872 -11.809 1.00 76.69 99 ARG A CA 1
ATOM 798 C C . ARG A 1 99 ? 23.907 2.370 -10.911 1.00 76.69 99 ARG A C 1
ATOM 800 O O . ARG A 1 99 ? 22.797 2.915 -10.995 1.00 76.69 99 ARG A O 1
ATOM 807 N N . ARG A 1 100 ? 24.223 1.502 -9.938 1.00 84.06 100 ARG A N 1
ATOM 808 C CA . ARG A 1 100 ? 23.287 0.803 -9.037 1.00 84.06 100 ARG A CA 1
ATOM 809 C C . ARG A 1 100 ? 22.325 -0.120 -9.776 1.00 84.06 100 ARG A C 1
ATOM 811 O O . ARG A 1 100 ? 21.110 -0.058 -9.559 1.00 84.06 100 ARG A O 1
ATOM 818 N N . ASP A 1 101 ? 22.877 -0.927 -10.669 1.00 88.88 101 ASP A N 1
ATOM 819 C CA . ASP A 1 101 ? 22.128 -1.895 -11.465 1.00 88.88 101 ASP A CA 1
ATOM 820 C C . ASP A 1 101 ? 21.633 -3.051 -10.582 1.00 88.88 101 ASP A C 1
ATOM 822 O O . ASP A 1 101 ? 22.129 -3.247 -9.470 1.00 88.88 101 ASP A O 1
ATOM 826 N N . ILE A 1 102 ? 20.604 -3.771 -11.033 1.00 91.69 102 ILE A N 1
ATOM 827 C CA . ILE A 1 102 ? 20.076 -4.942 -10.319 1.00 91.69 102 ILE A CA 1
ATOM 828 C C . ILE A 1 102 ? 21.056 -6.097 -10.532 1.00 91.69 102 ILE A C 1
ATOM 830 O O . ILE A 1 102 ? 21.358 -6.441 -11.667 1.00 91.69 102 ILE A O 1
ATOM 834 N N . ILE A 1 103 ? 21.559 -6.678 -9.443 1.00 92.62 103 ILE A N 1
ATOM 835 C CA . ILE A 1 103 ? 22.645 -7.680 -9.477 1.00 92.62 103 ILE A CA 1
ATOM 836 C C . ILE A 1 103 ? 22.202 -9.075 -9.032 1.00 92.62 103 ILE A C 1
ATOM 838 O O . ILE A 1 103 ? 23.022 -9.980 -8.903 1.00 92.62 103 ILE A O 1
ATOM 842 N N . GLY A 1 104 ? 20.920 -9.258 -8.731 1.00 89.25 104 GLY A N 1
ATOM 843 C CA . GLY A 1 104 ? 20.412 -10.536 -8.261 1.00 89.25 104 GLY A CA 1
ATOM 844 C C . GLY A 1 104 ? 18.897 -10.605 -8.259 1.00 89.25 104 GLY A C 1
ATOM 845 O O . GLY A 1 104 ? 18.204 -9.617 -8.508 1.00 89.25 104 GLY A O 1
ATOM 846 N N . GLU A 1 105 ? 18.399 -11.796 -7.952 1.00 92.06 105 GLU A N 1
ATOM 847 C CA . GLU A 1 105 ? 16.972 -12.078 -7.902 1.00 92.06 105 GLU A CA 1
ATOM 848 C C . GLU A 1 105 ? 16.281 -11.311 -6.768 1.00 92.06 105 GLU A C 1
ATOM 850 O O . GLU A 1 105 ? 16.817 -11.152 -5.661 1.00 92.06 105 GLU A O 1
ATOM 855 N N . ALA A 1 106 ? 15.070 -10.834 -7.050 1.00 92.44 106 ALA A N 1
ATOM 856 C CA . ALA A 1 106 ? 14.241 -10.191 -6.052 1.00 92.44 106 ALA A CA 1
ATOM 857 C C . ALA A 1 106 ? 13.787 -11.205 -4.990 1.00 92.44 106 ALA A C 1
ATOM 859 O O . ALA A 1 106 ? 13.296 -12.286 -5.297 1.00 92.44 106 ALA A O 1
ATOM 860 N N . LYS A 1 107 ? 13.915 -10.838 -3.715 1.00 90.88 107 LYS A N 1
ATOM 861 C CA . LYS A 1 107 ? 13.539 -11.682 -2.577 1.00 90.88 107 LYS A CA 1
ATOM 862 C C . LYS A 1 107 ? 12.206 -11.218 -2.015 1.00 90.88 107 LYS A C 1
ATOM 864 O O . LYS A 1 107 ? 12.126 -10.143 -1.418 1.00 90.88 107 LYS A O 1
ATOM 869 N N . ILE A 1 108 ? 11.169 -12.027 -2.197 1.00 89.69 108 ILE A N 1
ATOM 870 C CA . ILE A 1 108 ? 9.810 -11.739 -1.731 1.00 89.69 108 ILE A CA 1
ATOM 871 C C . ILE A 1 108 ? 9.504 -12.616 -0.511 1.00 89.69 108 ILE A C 1
ATOM 873 O O . ILE A 1 108 ? 9.771 -13.813 -0.526 1.00 89.69 108 ILE A O 1
ATOM 877 N N . GLU A 1 109 ? 8.966 -12.021 0.557 1.00 81.06 109 GLU A N 1
ATOM 878 C CA . GLU A 1 109 ? 8.533 -12.766 1.749 1.00 81.06 109 GLU A CA 1
ATOM 879 C C . GLU A 1 109 ? 7.273 -13.597 1.443 1.00 81.06 109 GLU A C 1
ATOM 881 O O . GLU A 1 109 ? 6.384 -13.160 0.703 1.00 81.06 109 GLU A O 1
ATOM 886 N N . GLU A 1 110 ? 7.177 -14.781 2.050 1.00 83.00 110 GLU A N 1
ATOM 887 C CA . GLU A 1 110 ? 5.983 -15.627 1.986 1.00 83.00 110 GLU A CA 1
ATOM 888 C C . GLU A 1 110 ? 4.742 -14.907 2.566 1.00 83.00 110 GLU A C 1
ATOM 890 O O . GLU A 1 110 ? 4.819 -14.280 3.630 1.00 83.00 110 GLU A O 1
ATOM 895 N N . PRO A 1 111 ? 3.559 -15.012 1.925 1.00 81.44 111 PRO A N 1
ATOM 896 C CA . PRO A 1 111 ? 2.379 -14.199 2.245 1.00 81.44 111 PRO A CA 1
ATOM 897 C C . PRO A 1 111 ? 1.775 -14.475 3.623 1.00 81.44 111 PRO A C 1
ATOM 899 O O . PRO A 1 111 ? 1.043 -13.638 4.155 1.00 81.44 111 PRO A O 1
ATOM 902 N N . TYR A 1 112 ? 2.039 -15.651 4.197 1.00 84.81 112 TYR A N 1
ATOM 903 C CA . TYR A 1 112 ? 1.285 -16.179 5.334 1.00 84.81 112 TYR A CA 1
ATOM 904 C C . TYR A 1 112 ? 1.263 -15.228 6.534 1.00 84.81 112 TYR A C 1
ATOM 906 O O . TYR A 1 112 ? 0.213 -14.998 7.135 1.00 84.81 112 TYR A O 1
ATOM 914 N N . ARG A 1 113 ? 2.407 -14.619 6.861 1.00 86.12 113 ARG A N 1
ATOM 915 C CA . ARG A 1 113 ? 2.504 -13.704 8.004 1.00 86.12 113 ARG A CA 1
ATOM 916 C C . ARG A 1 113 ? 1.711 -12.419 7.775 1.00 86.12 113 ARG A C 1
ATOM 918 O O . ARG A 1 113 ? 0.903 -12.051 8.622 1.00 86.12 113 ARG A O 1
ATOM 925 N N . MET A 1 114 ? 1.913 -11.769 6.631 1.00 89.25 114 MET A N 1
ATOM 926 C CA . MET A 1 114 ? 1.206 -10.538 6.263 1.00 89.25 114 MET A CA 1
ATOM 927 C C . MET A 1 114 ? -0.311 -10.751 6.271 1.00 89.25 114 MET A C 1
ATOM 929 O O . MET A 1 114 ? -1.047 -9.956 6.857 1.00 89.25 114 MET A O 1
ATOM 933 N N . ARG A 1 115 ? -0.770 -11.871 5.699 1.00 94.75 115 ARG A N 1
ATOM 934 C CA . ARG A 1 115 ? -2.184 -12.258 5.715 1.00 94.75 115 ARG A CA 1
ATOM 935 C C . ARG A 1 115 ? -2.725 -12.332 7.141 1.00 94.75 115 ARG A C 1
ATOM 937 O O . ARG A 1 115 ? -3.758 -11.738 7.436 1.00 94.75 115 ARG A O 1
ATOM 944 N N . GLN A 1 116 ? -2.026 -13.032 8.038 1.00 93.94 116 GLN A N 1
ATOM 945 C CA . GLN A 1 116 ? -2.447 -13.158 9.436 1.00 93.94 116 GLN A CA 1
ATOM 946 C C . GLN A 1 116 ? -2.505 -11.810 10.159 1.00 93.94 116 GLN A C 1
ATOM 948 O O . GLN A 1 116 ? -3.415 -11.578 10.955 1.00 93.94 116 GLN A O 1
ATOM 953 N N . GLU A 1 117 ? -1.541 -10.923 9.917 1.00 94.25 117 GLU A N 1
ATOM 954 C CA . GLU A 1 117 ? -1.526 -9.589 10.518 1.00 94.25 117 GLU A CA 1
ATOM 955 C C . GLU A 1 117 ? -2.714 -8.745 10.038 1.00 94.25 117 GLU A C 1
ATOM 957 O O . GLU A 1 117 ? -3.400 -8.136 10.862 1.00 94.25 117 GLU A O 1
ATOM 962 N N . LEU A 1 118 ? -3.022 -8.773 8.737 1.00 96.00 118 LEU A N 1
ATOM 963 C CA . LEU A 1 118 ? -4.181 -8.079 8.167 1.00 96.00 118 LEU A CA 1
ATOM 964 C C . LEU A 1 118 ? -5.510 -8.673 8.659 1.00 96.00 118 LEU A C 1
ATOM 966 O O . LEU A 1 118 ? -6.411 -7.916 9.010 1.00 96.00 118 LEU A O 1
ATOM 970 N N . GLN A 1 119 ? -5.620 -9.999 8.788 1.00 96.69 119 GLN A N 1
ATOM 971 C CA . GLN A 1 119 ? -6.795 -10.651 9.388 1.00 96.69 119 GLN A CA 1
ATOM 972 C C . GLN A 1 119 ? -6.997 -10.240 10.849 1.00 96.69 119 GLN A C 1
ATOM 974 O O . GLN A 1 119 ? -8.117 -9.937 11.261 1.00 96.69 119 GLN A O 1
ATOM 979 N N . ARG A 1 120 ? -5.923 -10.197 11.649 1.00 95.62 120 ARG A N 1
ATOM 980 C CA . ARG A 1 120 ? -5.992 -9.740 13.048 1.00 95.62 120 ARG A CA 1
ATOM 981 C C . ARG A 1 120 ? -6.415 -8.278 13.136 1.00 95.62 120 ARG A C 1
ATOM 983 O O . ARG A 1 120 ? -7.227 -7.944 13.997 1.00 95.62 120 ARG A O 1
ATOM 990 N N . LEU A 1 121 ? -5.901 -7.427 12.246 1.00 96.25 121 LEU A N 1
ATOM 991 C CA . LEU A 1 121 ? -6.324 -6.034 12.145 1.00 96.25 121 LEU A CA 1
ATOM 992 C C . LEU A 1 121 ? -7.815 -5.938 11.797 1.00 96.25 121 LEU A C 1
ATOM 994 O O . LEU A 1 121 ? -8.552 -5.291 12.534 1.00 96.25 121 LEU A O 1
ATOM 998 N N . ALA A 1 122 ? -8.270 -6.607 10.736 1.00 97.44 122 ALA A N 1
ATOM 999 C CA . ALA A 1 122 ? -9.667 -6.575 10.310 1.00 97.44 122 ALA A CA 1
ATOM 1000 C C . ALA A 1 122 ? -10.612 -7.038 11.429 1.00 97.44 122 ALA A C 1
ATOM 1002 O O . ALA A 1 122 ? -11.562 -6.330 11.760 1.00 97.44 122 ALA A O 1
ATOM 1003 N N . ARG A 1 123 ? -10.291 -8.153 12.107 1.00 97.06 123 ARG A N 1
ATOM 1004 C CA . ARG A 1 123 ? -11.068 -8.641 13.262 1.00 97.06 123 ARG A CA 1
ATOM 1005 C C . ARG A 1 123 ? -11.126 -7.620 14.388 1.00 97.06 123 ARG A C 1
ATOM 1007 O O . ARG A 1 123 ? -12.184 -7.409 14.970 1.00 97.06 123 ARG A O 1
ATOM 1014 N N . ALA A 1 124 ? -10.005 -6.966 14.692 1.00 95.56 124 ALA A N 1
ATOM 1015 C CA . ALA A 1 124 ? -9.974 -5.926 15.710 1.00 95.56 124 ALA A CA 1
ATOM 1016 C C . ALA A 1 124 ? -10.853 -4.724 15.327 1.00 95.56 124 ALA A C 1
ATOM 1018 O O . ALA A 1 124 ? -11.538 -4.182 16.18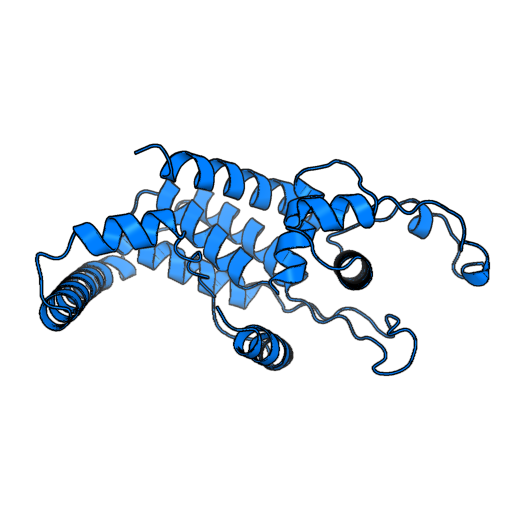9 1.00 95.56 124 ALA A O 1
ATOM 1019 N N . LEU A 1 125 ? -10.879 -4.323 14.053 1.00 95.88 125 LEU A N 1
ATOM 1020 C CA . LEU A 1 125 ? -11.710 -3.213 13.580 1.00 95.88 125 LEU A CA 1
ATOM 1021 C C . LEU A 1 125 ? -13.210 -3.559 13.607 1.00 95.88 125 LEU A C 1
ATOM 1023 O O . LEU A 1 125 ? -14.004 -2.746 14.078 1.00 95.88 125 LEU A O 1
ATOM 1027 N N . VAL A 1 126 ? -13.596 -4.778 13.215 1.00 96.88 126 VAL A N 1
ATOM 1028 C CA . VAL A 1 126 ? -14.981 -5.269 13.368 1.00 96.88 126 VAL A CA 1
ATOM 1029 C C . VAL A 1 126 ? -15.367 -5.352 14.849 1.00 96.88 126 VAL A C 1
ATOM 1031 O O . VAL A 1 126 ? -16.441 -4.903 15.242 1.00 96.88 126 VAL A O 1
ATOM 1034 N N . ALA A 1 127 ? -14.464 -5.825 15.715 1.00 96.12 127 ALA A N 1
ATOM 1035 C CA . ALA A 1 127 ? -14.682 -5.846 17.163 1.00 96.12 127 ALA A CA 1
ATOM 1036 C C . ALA A 1 127 ? -14.835 -4.438 17.763 1.00 96.12 127 ALA A C 1
ATOM 1038 O O . ALA A 1 127 ? -15.401 -4.286 18.845 1.00 96.12 127 ALA A O 1
ATOM 1039 N N . LEU A 1 128 ? -14.340 -3.400 17.087 1.00 94.81 128 LEU A N 1
ATOM 1040 C CA . LEU A 1 128 ? -14.558 -1.992 17.425 1.00 94.81 128 LEU A CA 1
ATOM 1041 C C . LEU A 1 128 ? -15.853 -1.419 16.821 1.00 94.81 128 LEU A C 1
ATOM 1043 O O . LEU A 1 128 ? -16.133 -0.243 17.034 1.00 94.81 128 LEU A O 1
ATOM 1047 N N . GLN A 1 129 ? -16.658 -2.249 16.150 1.00 94.12 129 GLN A N 1
ATOM 1048 C CA . GLN A 1 129 ? -17.918 -1.899 15.483 1.00 94.12 129 GLN A CA 1
ATOM 1049 C C . GLN A 1 129 ? -17.764 -0.869 14.367 1.00 94.12 129 GLN A C 1
ATOM 1051 O O . GLN A 1 129 ? -18.644 -0.035 14.157 1.00 94.12 129 GLN A O 1
ATOM 1056 N N . LEU A 1 130 ? -16.642 -0.913 13.652 1.00 95.06 130 LEU A N 1
ATOM 1057 C CA . LEU A 1 130 ? -16.537 -0.184 12.395 1.00 95.06 130 LEU A CA 1
ATOM 1058 C C . LEU A 1 130 ? -17.411 -0.861 11.336 1.00 95.06 130 LEU A C 1
ATOM 1060 O O . LEU A 1 130 ? -17.611 -2.077 11.373 1.00 95.06 130 LEU A O 1
ATOM 1064 N N . SER A 1 131 ? -17.910 -0.065 10.389 1.00 95.56 131 SER A N 1
ATOM 1065 C CA . SER A 1 131 ? -18.599 -0.601 9.217 1.00 95.56 131 SER A CA 1
ATOM 1066 C C . SER A 1 131 ? -17.645 -1.470 8.396 1.00 95.56 131 SER A C 1
ATOM 1068 O O . SER A 1 131 ? -16.434 -1.236 8.387 1.00 95.56 131 SER A O 1
ATOM 1070 N N . GLU A 1 132 ? -18.171 -2.456 7.676 1.00 94.44 132 GLU A N 1
ATOM 1071 C CA . GLU A 1 132 ? -17.356 -3.319 6.814 1.00 94.44 132 GLU A CA 1
ATOM 1072 C C . GLU A 1 132 ? -16.570 -2.515 5.765 1.00 94.44 132 GLU A C 1
ATOM 1074 O O . GLU A 1 132 ? -15.400 -2.803 5.508 1.00 94.44 132 GLU A O 1
ATOM 1079 N N . GLU A 1 133 ? -17.151 -1.426 5.252 1.00 94.44 133 GLU A N 1
ATOM 1080 C CA . GLU A 1 133 ? -16.467 -0.490 4.359 1.00 94.44 133 GLU A CA 1
ATOM 1081 C C . GLU A 1 133 ? -15.260 0.185 5.034 1.00 94.44 133 GLU A C 1
ATOM 1083 O O . GLU A 1 133 ? -14.171 0.247 4.451 1.00 94.44 133 GLU A O 1
ATOM 1088 N N . ASP A 1 134 ? -15.414 0.657 6.275 1.00 94.94 134 ASP A N 1
ATOM 1089 C CA . ASP A 1 134 ? -14.313 1.247 7.039 1.00 94.94 134 ASP A CA 1
ATOM 1090 C C . ASP A 1 134 ? -13.225 0.212 7.349 1.00 94.94 134 ASP A C 1
ATOM 1092 O O . ASP A 1 134 ? -12.032 0.527 7.267 1.00 94.94 134 ASP A O 1
ATOM 1096 N N . VAL A 1 135 ? -13.618 -1.025 7.677 1.00 96.44 135 VAL A N 1
ATOM 1097 C CA . VAL A 1 135 ? -12.690 -2.140 7.912 1.00 96.44 135 VAL A CA 1
ATOM 1098 C C . VAL A 1 135 ? -11.894 -2.447 6.649 1.00 96.44 135 VAL A C 1
ATOM 1100 O O . VAL A 1 135 ? -10.661 -2.513 6.711 1.00 96.44 135 VAL A O 1
ATOM 1103 N N . ALA A 1 136 ? -12.564 -2.567 5.503 1.00 96.19 136 ALA A N 1
ATOM 1104 C CA . ALA A 1 136 ? -11.938 -2.780 4.206 1.00 96.19 136 ALA A CA 1
ATOM 1105 C C . ALA A 1 136 ? -10.958 -1.644 3.875 1.00 96.19 136 ALA A C 1
ATOM 1107 O O . ALA A 1 136 ? -9.789 -1.893 3.567 1.00 96.19 136 ALA A O 1
ATOM 1108 N N . ARG A 1 137 ? -11.396 -0.384 4.010 1.00 95.25 137 ARG A N 1
ATOM 1109 C CA . ARG A 1 137 ? -10.573 0.807 3.746 1.00 95.25 137 ARG A CA 1
ATOM 1110 C C . ARG A 1 137 ? -9.321 0.844 4.619 1.00 95.25 137 ARG A C 1
ATOM 1112 O O . ARG A 1 137 ? -8.227 1.087 4.112 1.00 95.25 137 ARG A O 1
ATOM 1119 N N . LEU A 1 138 ? -9.455 0.624 5.926 1.00 95.31 138 LEU A N 1
ATOM 1120 C CA . LEU A 1 138 ? -8.326 0.676 6.858 1.00 95.31 138 LEU A CA 1
ATOM 1121 C C . LEU A 1 138 ? -7.370 -0.503 6.672 1.00 95.31 138 LEU A C 1
ATOM 1123 O O . LEU A 1 138 ? -6.158 -0.310 6.731 1.00 95.31 138 LEU A O 1
ATOM 1127 N N . THR A 1 139 ? -7.889 -1.696 6.390 1.00 96.31 139 THR A N 1
ATOM 1128 C CA . THR A 1 139 ? -7.074 -2.890 6.122 1.00 96.31 139 THR A CA 1
ATOM 1129 C C . THR A 1 139 ? -6.229 -2.705 4.864 1.00 96.31 139 THR A C 1
ATOM 1131 O O . THR A 1 139 ? -5.006 -2.858 4.917 1.00 96.31 139 THR A O 1
ATOM 1134 N N . VAL A 1 140 ? -6.847 -2.268 3.759 1.00 96.25 140 VAL A N 1
ATOM 1135 C CA . VAL A 1 140 ? -6.133 -1.924 2.516 1.00 96.25 140 VAL A CA 1
ATOM 1136 C C . VAL A 1 140 ? -5.104 -0.828 2.783 1.00 96.25 140 VAL A C 1
ATOM 1138 O O . VAL A 1 140 ? -3.946 -0.938 2.370 1.00 96.25 140 VAL A O 1
ATOM 1141 N N . ARG A 1 141 ? -5.496 0.220 3.519 1.00 95.12 141 ARG A N 1
ATOM 1142 C CA . ARG A 1 141 ? -4.602 1.332 3.837 1.00 95.12 141 ARG A CA 1
ATOM 1143 C C . ARG A 1 141 ? -3.367 0.876 4.604 1.00 95.12 141 ARG A C 1
ATOM 1145 O O . ARG A 1 141 ? -2.271 1.275 4.210 1.00 95.12 141 ARG A O 1
ATOM 1152 N N . CYS A 1 142 ? -3.537 0.068 5.650 1.00 95.19 142 CYS A N 1
ATOM 1153 C CA . CYS A 1 142 ? -2.447 -0.470 6.464 1.00 95.19 142 CYS A CA 1
ATOM 1154 C C . CYS A 1 142 ? -1.521 -1.385 5.656 1.00 95.19 142 CYS A C 1
ATOM 1156 O O . CYS A 1 142 ? -0.298 -1.284 5.765 1.00 95.19 142 CYS A O 1
ATOM 1158 N N . GLY A 1 143 ? -2.084 -2.244 4.801 1.00 94.19 143 GLY A N 1
ATOM 1159 C CA . GLY A 1 143 ? -1.291 -3.077 3.900 1.00 94.19 143 GLY A CA 1
ATOM 1160 C C . GLY A 1 143 ? -0.409 -2.220 2.990 1.00 94.19 143 GLY A C 1
ATOM 1161 O O . GLY A 1 143 ? 0.816 -2.336 3.005 1.00 94.19 143 GLY A O 1
ATOM 1162 N N . LEU A 1 144 ? -1.011 -1.277 2.261 1.00 94.44 144 LEU A N 1
ATOM 1163 C CA . LEU A 1 144 ? -0.281 -0.393 1.348 1.00 94.44 144 LEU A CA 1
ATOM 1164 C C . LEU A 1 144 ? 0.718 0.521 2.073 1.00 94.44 144 LEU A C 1
ATOM 1166 O O . LEU A 1 144 ? 1.799 0.797 1.551 1.00 94.44 144 LEU A O 1
ATOM 1170 N N . ASP A 1 145 ? 0.395 1.002 3.277 1.00 92.88 145 ASP A N 1
ATOM 1171 C CA . ASP A 1 145 ? 1.325 1.789 4.093 1.00 92.88 145 ASP A CA 1
ATOM 1172 C C . ASP A 1 145 ? 2.508 0.981 4.611 1.00 92.88 145 ASP A C 1
ATOM 1174 O O . ASP A 1 145 ? 3.529 1.570 4.960 1.00 92.88 145 ASP A O 1
ATOM 1178 N N . SER A 1 146 ? 2.425 -0.343 4.578 1.00 91.62 146 SER A N 1
ATOM 1179 C CA . SER A 1 146 ? 3.550 -1.205 4.917 1.00 91.62 146 SER A CA 1
ATOM 1180 C C . SER A 1 146 ? 4.552 -1.374 3.773 1.00 91.62 146 SER A C 1
ATOM 1182 O O . SER A 1 146 ? 5.625 -1.927 3.980 1.00 91.62 146 SER A O 1
ATOM 1184 N N . MET A 1 147 ? 4.255 -0.870 2.571 1.00 91.62 147 MET A N 1
ATOM 1185 C CA . MET A 1 147 ? 5.224 -0.801 1.474 1.00 91.62 147 MET A CA 1
ATOM 1186 C C . MET A 1 147 ? 6.159 0.411 1.618 1.00 91.62 147 MET A C 1
ATOM 1188 O O . MET A 1 147 ? 5.730 1.459 2.132 1.00 91.62 147 MET A O 1
ATOM 1192 N N . PRO A 1 148 ? 7.396 0.350 1.080 1.00 91.94 148 PRO A N 1
ATOM 1193 C CA . PRO A 1 148 ? 8.245 1.527 0.934 1.00 91.94 148 PRO A CA 1
ATOM 1194 C C . PRO A 1 148 ? 7.496 2.665 0.233 1.00 91.94 148 PRO A C 1
ATOM 1196 O O . PRO A 1 148 ? 6.867 2.473 -0.813 1.00 91.94 148 PRO A O 1
ATOM 1199 N N . ARG A 1 149 ? 7.552 3.869 0.813 1.00 91.69 149 ARG A N 1
ATOM 1200 C CA . ARG A 1 149 ? 6.700 5.002 0.412 1.00 91.69 149 ARG A CA 1
ATOM 1201 C C . ARG A 1 149 ? 6.836 5.351 -1.070 1.00 91.69 149 ARG A C 1
ATOM 1203 O O . ARG A 1 149 ? 5.833 5.601 -1.737 1.00 91.69 149 ARG A O 1
ATOM 1210 N N . THR A 1 150 ? 8.063 5.350 -1.584 1.00 94.19 150 THR A N 1
ATOM 1211 C CA . THR A 1 150 ? 8.357 5.631 -2.996 1.00 94.19 150 THR A CA 1
ATOM 1212 C C . THR A 1 150 ? 7.724 4.585 -3.912 1.00 94.19 150 THR A C 1
ATOM 1214 O O . THR A 1 150 ? 7.045 4.960 -4.865 1.00 94.19 150 THR A O 1
ATOM 1217 N N . ARG A 1 151 ? 7.842 3.289 -3.581 1.00 95.81 151 ARG A N 1
ATOM 1218 C CA . ARG A 1 151 ? 7.206 2.200 -4.341 1.00 95.81 151 ARG A CA 1
ATOM 1219 C C . ARG A 1 151 ? 5.694 2.322 -4.343 1.00 95.81 151 ARG A C 1
ATOM 1221 O O . ARG A 1 151 ? 5.104 2.290 -5.413 1.00 95.81 151 ARG A O 1
ATOM 1228 N N . ARG A 1 152 ? 5.072 2.551 -3.180 1.00 95.38 152 ARG A N 1
ATOM 1229 C CA . ARG A 1 152 ? 3.619 2.767 -3.085 1.00 95.38 152 ARG A CA 1
ATOM 1230 C C . ARG A 1 152 ? 3.159 3.907 -4.001 1.00 95.38 152 ARG A C 1
ATOM 1232 O O . ARG A 1 152 ? 2.171 3.758 -4.711 1.00 95.38 152 ARG A O 1
ATOM 1239 N N . LYS A 1 153 ? 3.859 5.046 -3.986 1.00 95.25 153 LYS A N 1
ATOM 1240 C CA . LYS A 1 153 ? 3.506 6.215 -4.806 1.00 95.25 153 LYS A CA 1
ATOM 1241 C C . LYS A 1 153 ? 3.643 5.943 -6.303 1.00 95.25 153 LYS A C 1
ATOM 1243 O O . LYS A 1 153 ? 2.746 6.291 -7.062 1.00 95.25 153 LYS A O 1
ATOM 1248 N N . VAL A 1 154 ? 4.749 5.329 -6.718 1.00 97.19 154 VAL A N 1
ATOM 1249 C CA . VAL A 1 154 ? 4.994 4.993 -8.127 1.00 97.19 154 VAL A CA 1
ATOM 1250 C C . VAL A 1 154 ? 4.013 3.926 -8.613 1.00 97.19 154 VAL A C 1
ATOM 1252 O O . VAL A 1 154 ? 3.464 4.068 -9.698 1.00 97.19 154 VAL A O 1
ATOM 1255 N N . LEU A 1 155 ? 3.714 2.916 -7.792 1.00 96.69 155 LEU A N 1
ATOM 1256 C CA . LEU A 1 155 ? 2.710 1.901 -8.108 1.00 96.69 155 LEU A CA 1
ATOM 1257 C C . LEU A 1 155 ? 1.304 2.510 -8.223 1.00 96.69 155 LEU A C 1
ATOM 1259 O O . LEU A 1 155 ? 0.571 2.180 -9.145 1.00 96.69 155 LEU A O 1
ATOM 1263 N N . GLY A 1 156 ? 0.951 3.456 -7.345 1.00 96.12 156 GLY A N 1
ATOM 1264 C CA . GLY A 1 156 ? -0.283 4.239 -7.461 1.00 96.12 156 GLY A CA 1
ATOM 1265 C C . GLY A 1 156 ? -0.355 5.056 -8.754 1.00 96.12 156 GLY A C 1
ATOM 1266 O O . GLY A 1 156 ? -1.398 5.089 -9.397 1.00 96.12 156 GLY A O 1
ATOM 1267 N N . ALA A 1 157 ? 0.758 5.668 -9.170 1.00 96.12 157 ALA A N 1
ATOM 1268 C CA . ALA A 1 157 ? 0.836 6.389 -10.440 1.00 96.12 157 ALA A CA 1
ATOM 1269 C C . ALA A 1 157 ? 0.680 5.455 -11.654 1.00 96.12 157 ALA A C 1
ATOM 1271 O O . ALA A 1 157 ? -0.007 5.821 -12.601 1.00 96.12 157 ALA A O 1
ATOM 1272 N N . LEU A 1 158 ? 1.266 4.253 -11.605 1.00 96.44 158 LEU A N 1
ATOM 1273 C CA . LEU A 1 158 ? 1.082 3.215 -12.625 1.00 96.44 158 LEU A CA 1
ATOM 1274 C C . LEU A 1 158 ? -0.354 2.677 -12.658 1.00 96.44 158 LEU A C 1
ATOM 1276 O O . LEU A 1 158 ? -0.863 2.387 -13.726 1.00 96.44 158 LEU A O 1
ATOM 1280 N N . ALA A 1 159 ? -1.030 2.558 -11.515 1.00 95.75 159 ALA A N 1
ATOM 1281 C CA . ALA A 1 159 ? -2.422 2.104 -11.467 1.00 95.75 159 ALA A CA 1
ATOM 1282 C C . ALA A 1 159 ? -3.420 3.122 -12.044 1.00 95.75 159 ALA A C 1
ATOM 1284 O O . ALA A 1 159 ? -4.530 2.743 -12.410 1.00 95.75 159 ALA A O 1
ATOM 1285 N N . ALA A 1 160 ? -3.034 4.399 -12.123 1.00 93.62 160 ALA A N 1
ATOM 1286 C CA . ALA A 1 160 ? -3.866 5.487 -12.635 1.00 93.62 160 ALA A CA 1
ATOM 1287 C C . ALA A 1 160 ? -3.742 5.709 -14.156 1.00 93.62 160 ALA A C 1
ATOM 1289 O O . ALA A 1 160 ? -4.372 6.619 -14.688 1.00 93.62 160 ALA A O 1
ATOM 1290 N N . THR A 1 161 ? -2.914 4.926 -14.849 1.00 93.00 161 THR A N 1
ATOM 1291 C CA . THR A 1 161 ? -2.648 5.044 -16.290 1.00 93.00 161 THR A CA 1
ATOM 1292 C C . THR A 1 161 ? -2.458 3.657 -16.894 1.00 93.00 161 THR A C 1
ATOM 1294 O O . THR A 1 161 ? -2.154 2.707 -16.176 1.00 93.00 161 THR A O 1
ATOM 1297 N N . ASP A 1 162 ? -2.616 3.511 -18.205 1.00 93.00 162 ASP A N 1
ATOM 1298 C CA . ASP A 1 162 ? -2.311 2.237 -18.864 1.00 93.00 162 ASP A CA 1
ATOM 1299 C C . ASP A 1 162 ? -0.814 2.084 -19.096 1.00 93.00 162 ASP A C 1
ATOM 1301 O O . ASP A 1 162 ? -0.242 1.086 -18.678 1.00 93.00 162 ASP A O 1
ATOM 1305 N N . ALA A 1 163 ? -0.163 3.120 -19.620 1.00 94.62 163 ALA A N 1
ATOM 1306 C CA . ALA A 1 163 ? 1.287 3.200 -19.723 1.00 94.62 163 ALA A CA 1
ATOM 1307 C C . ALA A 1 163 ? 1.768 4.632 -19.445 1.00 94.62 163 ALA A C 1
ATOM 1309 O O . ALA A 1 163 ? 1.013 5.596 -19.607 1.00 94.62 163 ALA A O 1
ATOM 1310 N N . ALA A 1 164 ? 3.007 4.793 -18.980 1.00 95.81 164 ALA A N 1
ATOM 1311 C CA . ALA A 1 164 ? 3.599 6.104 -18.745 1.00 95.81 164 ALA A CA 1
ATOM 1312 C C . ALA A 1 164 ? 5.130 6.097 -18.763 1.00 95.81 164 ALA A C 1
ATOM 1314 O O . ALA A 1 164 ? 5.789 5.241 -18.171 1.00 95.81 164 ALA A O 1
ATOM 1315 N N . SER A 1 165 ? 5.703 7.155 -19.332 1.00 96.06 165 SER A N 1
ATOM 1316 C CA . SER A 1 165 ? 7.130 7.442 -19.201 1.00 96.06 165 SER A CA 1
ATOM 1317 C C . SER A 1 165 ? 7.525 7.764 -17.753 1.00 96.06 165 SER A C 1
ATOM 1319 O O . SER A 1 165 ? 6.735 8.277 -16.952 1.00 96.06 165 SER A O 1
ATOM 1321 N N . VAL A 1 166 ? 8.811 7.591 -17.429 1.00 96.06 166 VAL A N 1
ATOM 1322 C CA . VAL A 1 166 ? 9.389 7.968 -16.120 1.00 96.06 166 VAL A CA 1
ATOM 1323 C C . VAL A 1 166 ? 9.084 9.424 -15.744 1.00 96.06 166 VAL A C 1
ATOM 1325 O O . VAL A 1 166 ? 8.852 9.732 -14.575 1.00 96.06 166 VAL A O 1
ATOM 1328 N N . ALA A 1 167 ? 9.081 10.340 -16.717 1.00 95.44 167 ALA A N 1
ATOM 1329 C CA . ALA A 1 167 ? 8.801 11.751 -16.467 1.00 95.44 167 ALA A CA 1
ATOM 1330 C C . ALA A 1 167 ? 7.333 11.997 -16.084 1.00 95.44 167 ALA A C 1
ATOM 1332 O O . ALA A 1 167 ? 7.065 12.828 -15.216 1.00 95.44 167 ALA A O 1
ATOM 1333 N N . ALA A 1 168 ? 6.394 11.281 -16.706 1.00 96.12 168 ALA A N 1
ATOM 1334 C CA . ALA A 1 168 ? 4.985 11.339 -16.335 1.00 96.12 168 ALA A CA 1
ATOM 1335 C C . ALA A 1 168 ? 4.760 10.742 -14.940 1.00 96.12 168 ALA A C 1
ATOM 1337 O O . ALA A 1 168 ? 4.168 11.403 -14.086 1.00 96.12 168 ALA A O 1
ATOM 1338 N N . LEU A 1 169 ? 5.341 9.571 -14.662 1.00 96.94 169 LEU A N 1
ATOM 1339 C CA . LEU A 1 169 ? 5.270 8.932 -13.345 1.00 96.94 169 LEU A CA 1
ATOM 1340 C C . LEU A 1 169 ? 5.853 9.809 -12.233 1.00 96.94 169 LEU A C 1
ATOM 1342 O O . LEU A 1 169 ? 5.262 9.910 -11.163 1.00 96.94 169 LEU A O 1
ATOM 1346 N N . ALA A 1 170 ? 6.969 10.497 -12.485 1.00 96.44 170 ALA A N 1
ATOM 1347 C CA . ALA A 1 170 ? 7.558 11.452 -11.546 1.00 96.44 170 ALA A CA 1
ATOM 1348 C C . ALA A 1 170 ? 6.599 12.577 -11.149 1.00 96.44 170 ALA A C 1
ATOM 1350 O O . ALA A 1 170 ? 6.520 12.922 -9.967 1.00 96.44 170 ALA A O 1
ATOM 1351 N N . ARG A 1 171 ? 5.835 13.115 -12.107 1.00 95.81 171 ARG A N 1
ATOM 1352 C CA . ARG A 1 171 ? 4.815 14.134 -11.829 1.00 95.81 171 ARG A CA 1
ATOM 1353 C C . ARG A 1 171 ? 3.662 13.545 -11.019 1.00 95.81 171 ARG A C 1
ATOM 1355 O O . ARG A 1 171 ? 3.363 14.057 -9.942 1.00 95.81 171 ARG A O 1
ATOM 1362 N N . THR A 1 172 ? 3.078 12.442 -11.484 1.00 94.75 172 THR A N 1
ATOM 1363 C 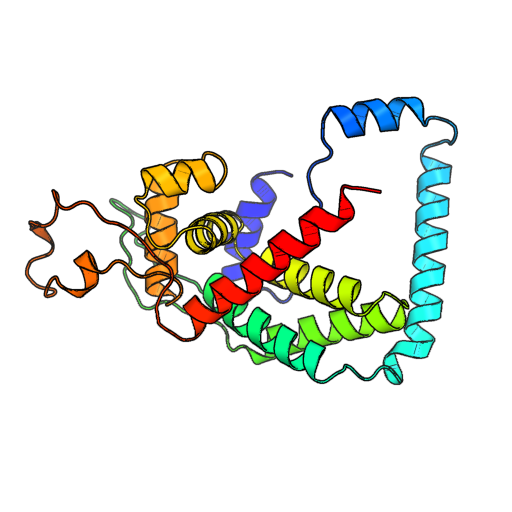CA . THR A 1 172 ? 1.903 11.813 -10.858 1.00 94.75 172 THR A CA 1
ATOM 1364 C C . THR A 1 172 ? 2.199 11.265 -9.457 1.00 94.75 172 THR A C 1
ATOM 1366 O O . THR A 1 172 ? 1.368 11.377 -8.562 1.00 94.75 172 THR A O 1
ATOM 1369 N N . ALA A 1 173 ? 3.411 10.761 -9.206 1.00 93.88 173 ALA A N 1
ATOM 1370 C CA . ALA A 1 173 ? 3.842 10.259 -7.896 1.00 93.88 173 ALA A CA 1
ATOM 1371 C C . ALA A 1 173 ? 4.147 11.374 -6.864 1.00 93.88 173 ALA A C 1
ATOM 1373 O O . ALA A 1 173 ? 4.686 11.105 -5.784 1.00 93.88 173 ALA A O 1
ATOM 1374 N N . GLY A 1 174 ? 3.806 12.630 -7.167 1.00 91.81 174 GLY A N 1
ATOM 1375 C CA . GLY A 1 174 ? 3.984 13.774 -6.273 1.00 91.81 174 GLY A CA 1
ATOM 1376 C C . GLY A 1 174 ? 5.369 14.411 -6.361 1.00 91.81 174 GLY A C 1
ATOM 1377 O O . GLY A 1 174 ? 5.934 14.764 -5.326 1.00 91.81 174 GLY A O 1
ATOM 1378 N N . GLY A 1 175 ? 5.920 14.528 -7.573 1.00 92.25 175 GLY A N 1
ATOM 1379 C CA . GLY A 1 175 ? 7.156 15.271 -7.843 1.00 92.25 175 GLY A CA 1
ATOM 1380 C C . GLY A 1 175 ? 8.440 14.566 -7.399 1.00 92.25 175 GLY A C 1
ATOM 1381 O O . GLY A 1 175 ? 9.380 15.223 -6.963 1.00 92.25 175 GLY A O 1
ATOM 1382 N N . ILE A 1 176 ? 8.482 13.234 -7.470 1.00 94.75 176 ILE A N 1
ATOM 1383 C CA . ILE A 1 176 ? 9.678 12.450 -7.121 1.00 94.75 176 ILE A CA 1
ATOM 1384 C C . ILE A 1 176 ? 10.751 12.637 -8.207 1.00 94.75 176 ILE A C 1
ATOM 1386 O O . ILE A 1 176 ? 10.428 12.715 -9.391 1.00 94.75 176 ILE A O 1
ATOM 1390 N N . ASP A 1 177 ? 12.032 12.673 -7.826 1.00 96.38 177 ASP A N 1
ATOM 1391 C CA . ASP A 1 177 ? 13.136 12.755 -8.788 1.00 96.38 177 ASP A CA 1
ATOM 1392 C C . ASP A 1 177 ? 13.083 11.622 -9.834 1.00 96.38 177 ASP A C 1
ATOM 1394 O O . ASP A 1 177 ? 12.854 10.452 -9.513 1.00 96.38 177 ASP A O 1
ATOM 1398 N N . ARG A 1 178 ? 13.341 11.960 -11.104 1.00 94.81 178 ARG A N 1
ATOM 1399 C CA . ARG A 1 178 ? 13.233 11.020 -12.232 1.00 94.81 178 ARG A CA 1
ATOM 1400 C C . ARG A 1 178 ? 14.164 9.814 -12.093 1.00 94.81 178 ARG A C 1
ATOM 1402 O O . ARG A 1 178 ? 13.779 8.718 -12.490 1.00 94.81 178 ARG A O 1
ATOM 1409 N N . LYS A 1 179 ? 15.365 9.975 -11.523 1.00 93.38 179 LYS A N 1
ATOM 1410 C CA . LYS A 1 179 ? 16.291 8.849 -11.307 1.00 93.38 179 LYS A CA 1
ATOM 1411 C C . LYS A 1 179 ? 15.752 7.907 -10.232 1.00 93.38 179 LYS A C 1
ATOM 1413 O O . LYS A 1 179 ? 15.889 6.695 -10.371 1.00 93.38 179 LYS A O 1
ATOM 1418 N N . VAL A 1 180 ? 15.118 8.453 -9.193 1.00 94.94 180 VAL A N 1
ATOM 1419 C CA . VAL A 1 180 ? 14.468 7.666 -8.134 1.00 94.94 180 VAL A CA 1
ATOM 1420 C C . VAL A 1 180 ? 13.263 6.911 -8.689 1.00 94.94 180 VAL A C 1
ATOM 1422 O O . VAL A 1 180 ? 13.145 5.713 -8.446 1.00 94.94 180 VAL A O 1
ATOM 1425 N N . VAL A 1 181 ? 12.408 7.565 -9.482 1.00 97.00 181 VAL A N 1
ATOM 1426 C CA . VAL A 1 181 ? 11.262 6.900 -10.123 1.00 97.00 181 VAL A CA 1
ATOM 1427 C C . VAL A 1 181 ? 11.717 5.798 -11.060 1.00 97.00 181 VAL A C 1
ATOM 1429 O O . VAL A 1 181 ? 11.199 4.695 -10.952 1.00 97.00 181 VAL A O 1
ATOM 1432 N N . ARG A 1 182 ? 12.718 6.058 -11.911 1.00 95.56 182 ARG A N 1
ATOM 1433 C CA . ARG A 1 182 ? 13.283 5.050 -12.814 1.00 95.56 182 ARG A CA 1
ATOM 1434 C C . ARG A 1 182 ? 13.743 3.800 -12.059 1.00 95.56 182 ARG A C 1
ATOM 1436 O O . ARG A 1 182 ? 13.308 2.703 -12.378 1.00 95.56 182 ARG A O 1
ATOM 1443 N N . ARG A 1 183 ? 14.536 3.971 -10.999 1.00 94.56 183 ARG A N 1
ATOM 1444 C CA . ARG A 1 183 ? 14.965 2.848 -10.146 1.00 94.56 183 ARG A CA 1
ATOM 1445 C C . ARG A 1 183 ? 13.782 2.141 -9.488 1.00 94.56 183 ARG A C 1
ATOM 1447 O O . ARG A 1 183 ? 13.759 0.925 -9.382 1.00 94.56 183 ARG A O 1
ATOM 1454 N N . THR A 1 184 ? 12.778 2.902 -9.068 1.00 96.56 184 THR A N 1
ATOM 1455 C CA . THR A 1 184 ? 11.588 2.340 -8.425 1.00 96.56 184 THR A CA 1
ATOM 1456 C C . THR A 1 184 ? 10.763 1.494 -9.395 1.00 96.56 184 THR A C 1
ATOM 1458 O O . THR A 1 184 ? 10.295 0.435 -8.998 1.00 96.56 184 THR A O 1
ATOM 1461 N N . VAL A 1 185 ? 10.580 1.914 -10.652 1.00 96.75 185 VAL A N 1
ATOM 1462 C CA . VAL A 1 185 ? 9.848 1.102 -11.644 1.00 96.75 185 VAL A CA 1
ATOM 1463 C C . VAL A 1 185 ? 10.636 -0.127 -12.090 1.00 96.75 185 VAL A C 1
ATOM 1465 O O . VAL A 1 185 ? 10.040 -1.181 -12.269 1.00 96.75 185 VAL A O 1
ATOM 1468 N N . GLU A 1 186 ? 11.964 -0.033 -12.179 1.00 95.81 186 GLU A N 1
ATOM 1469 C CA . GLU A 1 186 ? 12.839 -1.194 -12.389 1.00 95.81 186 GLU A CA 1
ATOM 1470 C C . GLU A 1 186 ? 12.713 -2.209 -11.240 1.00 95.81 186 GLU A C 1
ATOM 1472 O O . GLU A 1 186 ? 12.547 -3.398 -11.495 1.00 95.81 186 GLU A O 1
ATOM 1477 N N . ASP A 1 187 ? 12.717 -1.747 -9.982 1.00 96.06 187 ASP A N 1
ATOM 1478 C CA . ASP A 1 187 ? 12.473 -2.611 -8.819 1.00 96.06 187 ASP A CA 1
ATOM 1479 C C . ASP A 1 187 ? 11.094 -3.271 -8.900 1.00 96.06 187 ASP A C 1
ATOM 1481 O O . ASP A 1 187 ? 10.962 -4.471 -8.687 1.00 96.06 187 ASP A O 1
ATOM 1485 N N . LEU A 1 188 ? 10.050 -2.491 -9.202 1.00 97.00 188 LEU A N 1
ATOM 1486 C CA . LEU A 1 188 ? 8.688 -3.009 -9.326 1.00 97.00 188 LEU A CA 1
ATOM 1487 C C . LEU A 1 188 ? 8.569 -4.026 -10.468 1.00 97.00 188 LEU A C 1
ATOM 1489 O O . LEU A 1 188 ? 7.793 -4.969 -10.336 1.00 97.00 188 LEU A O 1
ATOM 1493 N N . ARG A 1 189 ? 9.343 -3.880 -11.550 1.00 96.25 189 ARG A N 1
ATOM 1494 C CA . ARG A 1 189 ? 9.439 -4.887 -12.616 1.00 96.25 189 ARG A CA 1
ATOM 1495 C C . ARG A 1 189 ? 10.106 -6.162 -12.121 1.00 96.25 189 ARG A C 1
ATOM 1497 O O . ARG A 1 189 ? 9.544 -7.232 -12.313 1.00 96.25 189 ARG A O 1
ATOM 1504 N N . ALA A 1 190 ? 11.237 -6.055 -11.424 1.00 95.00 190 ALA A N 1
ATOM 1505 C CA . ALA A 1 190 ? 11.900 -7.213 -10.820 1.00 95.00 190 ALA A CA 1
ATOM 1506 C C . ALA A 1 190 ? 11.006 -7.945 -9.797 1.00 95.00 190 ALA A C 1
ATOM 1508 O O . ALA A 1 190 ? 11.141 -9.146 -9.600 1.00 95.00 190 ALA A O 1
ATOM 1509 N N . LEU A 1 191 ? 10.065 -7.231 -9.171 1.00 95.12 191 LEU A N 1
ATOM 1510 C CA . LEU A 1 191 ? 9.065 -7.776 -8.245 1.00 95.12 191 LEU A CA 1
ATOM 1511 C C . LEU A 1 191 ? 7.777 -8.269 -8.938 1.00 95.12 191 LEU A C 1
ATOM 1513 O O . LEU A 1 191 ? 6.837 -8.668 -8.251 1.00 95.12 191 LEU A O 1
ATOM 1517 N N . GLY A 1 192 ? 7.694 -8.207 -10.272 1.00 95.38 192 GLY A N 1
ATOM 1518 C CA . GLY A 1 192 ? 6.532 -8.654 -11.051 1.00 95.38 192 GLY A CA 1
ATOM 1519 C C . GLY A 1 192 ? 5.290 -7.758 -10.944 1.00 95.38 192 GLY A C 1
ATOM 1520 O O . GLY A 1 192 ? 4.183 -8.187 -11.263 1.00 95.38 192 GLY A O 1
ATOM 1521 N N . LEU A 1 193 ? 5.440 -6.518 -10.472 1.00 96.94 193 LEU A N 1
ATOM 1522 C CA . LEU A 1 193 ? 4.349 -5.544 -10.333 1.00 96.94 193 LEU A CA 1
ATOM 1523 C C . LEU A 1 193 ? 4.263 -4.566 -11.510 1.00 96.94 193 LEU A C 1
ATOM 1525 O O . LEU A 1 193 ? 3.184 -4.041 -11.787 1.00 96.94 193 LEU A O 1
ATOM 1529 N N . ALA A 1 194 ? 5.376 -4.320 -12.199 1.00 97.19 194 ALA A N 1
ATOM 1530 C CA . ALA A 1 194 ? 5.449 -3.446 -13.366 1.00 97.19 194 ALA A CA 1
ATOM 1531 C C . ALA A 1 194 ? 6.005 -4.189 -14.586 1.00 97.19 194 ALA A C 1
ATOM 1533 O O . ALA A 1 194 ? 6.696 -5.195 -14.448 1.00 97.19 194 ALA A O 1
ATOM 1534 N N . ALA A 1 195 ? 5.723 -3.665 -15.770 1.00 95.88 195 ALA A N 1
ATOM 1535 C CA . ALA A 1 195 ? 6.234 -4.155 -17.041 1.00 95.88 195 ALA A CA 1
ATOM 1536 C C . ALA A 1 195 ? 6.726 -2.984 -17.900 1.00 95.88 195 ALA A C 1
ATOM 1538 O O . ALA A 1 195 ? 6.310 -1.834 -17.724 1.00 95.88 195 ALA A O 1
ATOM 1539 N N . CYS A 1 196 ? 7.636 -3.295 -18.817 1.00 94.25 196 CYS A N 1
ATOM 1540 C CA . CYS A 1 196 ? 8.140 -2.373 -19.828 1.00 94.25 196 CYS A CA 1
ATOM 1541 C C . CYS A 1 196 ? 8.263 -3.175 -21.128 1.00 94.25 196 CYS A C 1
ATOM 1543 O O . CYS A 1 196 ? 9.276 -3.858 -21.295 1.00 94.25 196 CYS A O 1
ATOM 1545 N N . PRO A 1 197 ? 7.261 -3.119 -22.024 1.00 88.56 197 PRO A N 1
ATOM 1546 C CA . PRO A 1 197 ? 7.201 -3.978 -23.209 1.00 88.56 197 PRO A CA 1
ATOM 1547 C C . PRO A 1 197 ? 8.465 -3.920 -24.074 1.00 88.56 197 PRO A C 1
ATOM 1549 O O . PRO A 1 197 ? 8.938 -4.941 -24.557 1.00 88.56 197 PRO A O 1
ATOM 1552 N N . VAL A 1 198 ? 9.080 -2.738 -24.194 1.00 84.81 198 VAL A N 1
ATOM 1553 C CA . VAL A 1 198 ? 10.342 -2.551 -24.932 1.00 84.81 198 VAL A CA 1
ATOM 1554 C C . VAL A 1 198 ? 11.471 -3.409 -24.352 1.00 84.81 198 VAL A C 1
ATOM 1556 O O . VAL A 1 198 ? 12.243 -3.988 -25.099 1.00 84.81 198 VAL A O 1
ATOM 1559 N N . LEU A 1 199 ? 11.569 -3.519 -23.024 1.00 80.69 199 LEU A N 1
ATOM 1560 C CA . LEU A 1 199 ? 12.606 -4.318 -22.360 1.00 80.69 199 LEU A CA 1
ATOM 1561 C C . LEU A 1 199 ? 12.279 -5.815 -22.299 1.00 80.69 199 LEU A C 1
ATOM 1563 O O . LEU A 1 199 ? 13.103 -6.587 -21.822 1.00 80.69 199 LEU A O 1
ATOM 1567 N N . GLU A 1 200 ? 11.068 -6.218 -22.675 1.00 74.75 200 GLU A N 1
ATOM 1568 C CA . GLU A 1 200 ? 10.676 -7.628 -22.800 1.00 74.75 200 GLU A CA 1
ATOM 1569 C C . GLU A 1 200 ? 10.941 -8.162 -24.213 1.00 74.75 200 GLU A C 1
ATOM 1571 O O . GLU A 1 200 ? 10.989 -9.370 -24.406 1.00 74.75 200 GLU A O 1
ATOM 1576 N N . GLN A 1 201 ? 11.128 -7.262 -25.183 1.00 68.38 201 GLN A N 1
ATOM 1577 C CA . GLN A 1 201 ? 11.390 -7.577 -26.590 1.00 68.38 201 GLN A CA 1
ATOM 1578 C C . GLN A 1 201 ? 12.877 -7.528 -26.968 1.00 68.38 201 GLN A C 1
ATOM 1580 O O . GLN A 1 201 ? 13.231 -7.950 -28.064 1.00 68.38 201 GLN A O 1
ATOM 1585 N N . ILE A 1 202 ? 13.735 -6.982 -26.103 1.00 65.25 202 ILE A N 1
ATOM 1586 C CA . ILE A 1 202 ? 15.183 -6.936 -26.328 1.00 65.25 202 ILE A CA 1
ATOM 1587 C C . ILE A 1 202 ? 15.776 -8.247 -25.804 1.00 65.25 202 ILE A C 1
ATOM 1589 O O . ILE A 1 202 ? 15.713 -8.502 -24.600 1.00 65.25 202 ILE A O 1
ATOM 1593 N N . ASP A 1 203 ? 16.336 -9.066 -26.700 1.00 55.22 203 ASP A N 1
ATOM 1594 C CA . ASP A 1 203 ? 17.159 -10.218 -26.321 1.00 55.22 203 ASP A CA 1
ATOM 1595 C C . ASP A 1 203 ? 18.374 -9.736 -25.509 1.00 55.22 203 ASP A C 1
ATOM 1597 O O . ASP A 1 203 ? 18.969 -8.696 -25.799 1.00 55.22 203 ASP A O 1
ATOM 1601 N N . THR A 1 204 ? 18.733 -10.490 -24.467 1.00 54.78 204 THR A N 1
ATOM 1602 C CA . THR A 1 204 ? 19.717 -10.133 -23.423 1.00 54.78 204 THR A CA 1
ATOM 1603 C C . THR A 1 204 ? 21.118 -9.741 -23.916 1.00 54.78 204 THR A C 1
ATOM 1605 O O . THR A 1 204 ? 21.893 -9.208 -23.124 1.00 54.78 204 THR A O 1
ATOM 1608 N N . ASP A 1 205 ? 21.437 -9.951 -25.193 1.00 51.59 205 ASP A N 1
ATOM 1609 C CA . ASP A 1 205 ? 22.761 -9.692 -25.765 1.00 51.59 205 ASP A CA 1
ATOM 1610 C C . ASP A 1 205 ? 22.920 -8.273 -26.367 1.00 51.59 205 ASP A C 1
ATOM 1612 O O . ASP A 1 205 ? 24.051 -7.819 -26.536 1.00 51.59 205 ASP A O 1
ATOM 1616 N N . ASP A 1 206 ? 21.828 -7.519 -26.585 1.00 51.72 206 ASP A N 1
ATOM 1617 C CA . ASP A 1 206 ? 21.839 -6.203 -27.267 1.00 51.72 206 ASP A CA 1
ATOM 1618 C C . ASP A 1 206 ? 21.456 -5.004 -26.358 1.00 51.72 206 ASP A C 1
ATOM 1620 O O . ASP A 1 206 ? 21.083 -3.922 -26.825 1.00 51.72 206 ASP A O 1
ATOM 1624 N N . GLU A 1 207 ? 21.559 -5.133 -25.027 1.00 51.47 207 GLU A N 1
ATOM 1625 C CA . GLU A 1 207 ? 21.199 -4.043 -24.092 1.00 51.47 207 GLU A CA 1
ATOM 1626 C C . GLU A 1 207 ? 22.053 -2.765 -24.254 1.00 51.47 207 GLU A C 1
ATOM 1628 O O . GLU A 1 207 ? 21.632 -1.679 -23.834 1.00 51.47 207 GLU A O 1
ATOM 1633 N N . ALA A 1 208 ? 23.235 -2.867 -24.872 1.00 50.19 208 ALA A N 1
ATOM 1634 C CA . ALA A 1 208 ? 24.169 -1.753 -25.031 1.00 50.19 208 ALA A CA 1
ATOM 1635 C C . ALA A 1 208 ? 23.661 -0.645 -25.980 1.00 50.19 208 ALA A C 1
ATOM 1637 O O . ALA A 1 208 ? 24.026 0.516 -25.778 1.00 50.19 208 ALA A O 1
ATOM 1638 N N . ASP A 1 209 ? 22.774 -0.963 -26.934 1.00 47.19 209 ASP A N 1
ATOM 1639 C CA . ASP A 1 209 ? 22.337 -0.039 -27.999 1.00 47.19 209 ASP A CA 1
ATOM 1640 C C . ASP A 1 209 ? 20.904 0.5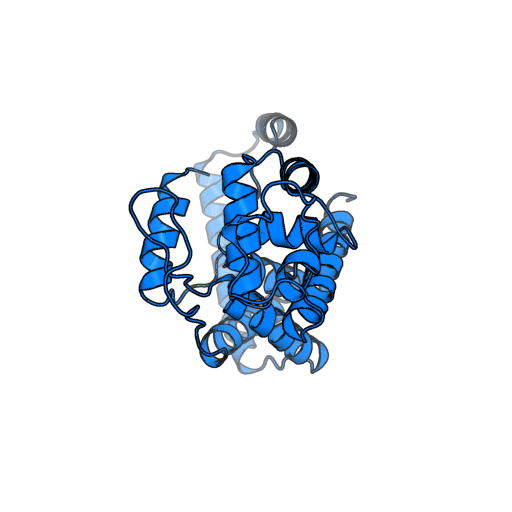14 -27.840 1.00 47.19 209 ASP A C 1
ATOM 1642 O O . ASP A 1 209 ? 20.481 1.417 -28.565 1.00 47.19 209 ASP A O 1
ATOM 1646 N N . ALA A 1 210 ? 20.151 0.095 -26.818 1.00 53.72 210 ALA A N 1
ATOM 1647 C CA . ALA A 1 210 ? 18.770 0.552 -26.595 1.00 53.72 210 ALA A CA 1
ATOM 1648 C C . ALA A 1 210 ? 18.644 1.959 -25.956 1.00 53.72 210 ALA A C 1
ATOM 1650 O O . ALA A 1 210 ? 17.569 2.350 -25.485 1.00 53.72 210 ALA A O 1
ATOM 1651 N N . GLY A 1 211 ? 19.731 2.739 -25.902 1.00 54.16 211 GLY A N 1
ATOM 1652 C CA . GLY A 1 211 ? 19.821 4.015 -25.176 1.00 54.16 211 GLY A CA 1
ATOM 1653 C C . GLY A 1 211 ? 18.879 5.130 -25.660 1.00 54.16 211 GLY A C 1
ATOM 1654 O O . GLY A 1 211 ? 18.698 6.118 -24.945 1.00 54.16 211 GLY A O 1
ATOM 1655 N N . GLY A 1 212 ? 18.263 4.975 -26.838 1.00 60.47 212 GLY A N 1
ATOM 1656 C CA . GLY A 1 212 ? 17.380 5.971 -27.458 1.00 60.47 212 GLY A CA 1
ATOM 1657 C C . GLY A 1 212 ? 15.879 5.663 -27.426 1.00 60.47 212 GLY A C 1
ATOM 1658 O O . GLY A 1 212 ? 15.086 6.552 -27.736 1.00 60.47 212 GLY A O 1
ATOM 1659 N N . VAL A 1 213 ? 15.457 4.446 -27.063 1.00 67.06 213 VAL A N 1
ATOM 1660 C CA . VAL A 1 213 ? 14.039 4.057 -27.161 1.00 67.06 213 VAL A CA 1
ATOM 1661 C C . VAL A 1 213 ? 13.259 4.558 -25.944 1.00 67.06 213 VAL A C 1
ATOM 1663 O O . VAL A 1 213 ? 13.653 4.347 -24.793 1.00 67.06 213 VAL A O 1
ATOM 1666 N N . ALA A 1 214 ? 12.133 5.231 -26.192 1.00 75.94 214 ALA A N 1
ATOM 1667 C CA . ALA A 1 214 ? 11.232 5.674 -25.137 1.00 75.94 214 ALA A CA 1
ATOM 1668 C C . ALA A 1 214 ? 10.695 4.461 -24.359 1.00 75.94 214 ALA A C 1
ATOM 1670 O O . ALA A 1 214 ? 10.084 3.561 -24.927 1.00 75.94 214 ALA A O 1
ATOM 1671 N N . ARG A 1 215 ? 10.946 4.434 -23.046 1.00 86.31 215 ARG A N 1
ATOM 1672 C CA . ARG A 1 215 ? 10.476 3.372 -22.149 1.00 86.31 215 ARG A CA 1
ATOM 1673 C C . ARG A 1 215 ? 9.196 3.816 -21.462 1.00 86.31 215 ARG A C 1
ATOM 1675 O O . ARG A 1 215 ? 9.253 4.600 -20.505 1.00 86.31 215 ARG A O 1
ATOM 1682 N N . ASP A 1 216 ? 8.079 3.292 -21.941 1.00 93.81 216 ASP A N 1
ATOM 1683 C CA . ASP A 1 216 ? 6.796 3.413 -21.268 1.00 93.81 216 ASP A CA 1
ATOM 1684 C C . ASP A 1 216 ? 6.578 2.222 -20.336 1.00 93.81 216 ASP A C 1
ATOM 1686 O O . ASP A 1 216 ? 6.804 1.065 -20.687 1.00 93.81 216 ASP A O 1
ATOM 1690 N N . TRP A 1 217 ? 6.187 2.543 -19.108 1.00 96.44 217 TRP A N 1
ATOM 1691 C CA . TRP A 1 217 ? 6.003 1.589 -18.027 1.00 96.44 217 TRP A CA 1
ATOM 1692 C C . TRP A 1 217 ? 4.525 1.418 -17.737 1.00 96.44 217 TRP A C 1
ATOM 1694 O O . TRP A 1 217 ? 3.783 2.400 -17.683 1.00 96.44 217 TRP A O 1
ATOM 1704 N N . GLN A 1 218 ? 4.130 0.182 -17.478 1.00 96.50 218 GLN A N 1
ATOM 1705 C CA . GLN A 1 218 ? 2.763 -0.190 -17.139 1.00 96.50 218 GLN A CA 1
ATOM 1706 C C . GLN A 1 218 ? 2.743 -1.134 -15.938 1.00 96.50 218 GLN A C 1
ATOM 1708 O O . GLN A 1 218 ? 3.790 -1.606 -15.484 1.00 96.50 218 GLN A O 1
ATOM 1713 N N . LEU A 1 219 ? 1.557 -1.396 -15.390 1.00 97.06 219 LEU A N 1
ATOM 1714 C CA . LEU A 1 219 ? 1.398 -2.520 -14.468 1.00 97.06 219 LEU A CA 1
ATOM 1715 C C . LEU A 1 219 ? 1.608 -3.832 -15.226 1.00 97.06 219 LEU A C 1
ATOM 1717 O O . LEU A 1 219 ? 1.260 -3.934 -16.397 1.00 97.06 219 LEU A O 1
ATOM 1721 N N . SER A 1 220 ? 2.185 -4.826 -14.557 1.00 95.62 220 SER A N 1
ATOM 1722 C CA . SER A 1 220 ? 2.368 -6.145 -15.164 1.00 95.62 220 SER A CA 1
ATOM 1723 C C . SER A 1 220 ? 1.020 -6.814 -15.461 1.00 95.62 220 SER A C 1
ATOM 1725 O O . SER A 1 220 ? 0.096 -6.751 -14.646 1.00 95.62 220 SER A O 1
ATOM 1727 N N . ASP A 1 221 ? 0.941 -7.542 -16.574 1.00 90.69 221 ASP A N 1
ATOM 1728 C CA . ASP A 1 221 ? -0.185 -8.431 -16.877 1.00 90.69 221 ASP A CA 1
ATOM 1729 C C . ASP A 1 221 ? -0.162 -9.717 -16.036 1.00 90.69 221 ASP A C 1
ATOM 1731 O O . ASP A 1 221 ? -1.073 -10.541 -16.113 1.00 90.69 221 ASP A O 1
ATOM 1735 N N . ALA A 1 222 ? 0.848 -9.919 -15.188 1.00 90.31 222 ALA A N 1
ATOM 1736 C CA . ALA A 1 222 ? 0.814 -10.967 -14.179 1.00 90.31 222 ALA A CA 1
ATOM 1737 C C . ALA A 1 222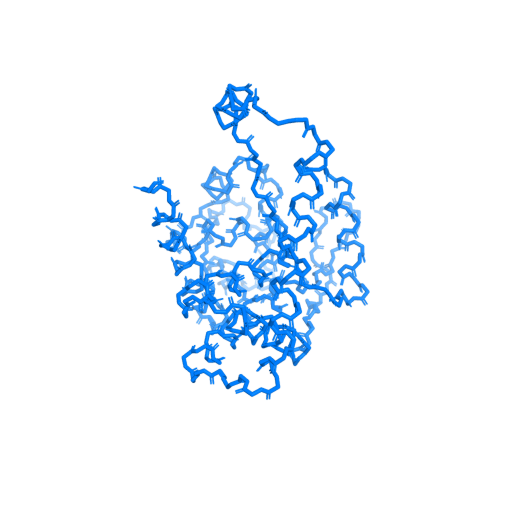 ? -0.330 -10.735 -13.173 1.00 90.31 222 ALA A C 1
ATOM 1739 O O . ALA A 1 222 ? -0.857 -9.629 -13.007 1.00 90.31 222 ALA A O 1
ATOM 1740 N N . ARG A 1 223 ? -0.701 -11.795 -12.439 1.00 89.38 223 ARG A N 1
ATOM 1741 C CA . ARG A 1 223 ? -1.744 -11.731 -11.398 1.00 89.38 223 ARG A CA 1
ATOM 1742 C C . ARG A 1 223 ? -1.509 -10.562 -10.432 1.00 89.38 223 ARG A C 1
ATOM 1744 O O . ARG A 1 223 ? -2.445 -9.818 -10.153 1.00 89.38 223 ARG A O 1
ATOM 1751 N N . SER A 1 224 ? -0.272 -10.365 -9.985 1.00 88.62 224 SER A N 1
ATOM 1752 C CA . SER A 1 224 ? 0.098 -9.324 -9.022 1.00 88.62 224 SER A CA 1
ATOM 1753 C C . SER A 1 224 ? -0.126 -7.903 -9.547 1.00 88.62 224 SER A C 1
ATOM 1755 O O . SER A 1 224 ? -0.580 -7.047 -8.790 1.00 88.62 224 SER A O 1
ATOM 1757 N N . GLY A 1 225 ? 0.121 -7.638 -10.835 1.00 89.81 225 GLY A N 1
ATOM 1758 C CA . GLY A 1 225 ? -0.129 -6.320 -11.428 1.00 89.81 225 GLY A CA 1
ATOM 1759 C C . GLY A 1 225 ? -1.623 -6.023 -11.606 1.00 89.81 225 GLY A C 1
ATOM 1760 O O . GLY A 1 225 ? -2.078 -4.931 -11.252 1.00 89.81 225 GLY A O 1
ATOM 1761 N N . ARG A 1 226 ? -2.430 -7.015 -12.017 1.00 92.38 226 ARG A N 1
ATOM 1762 C CA . ARG A 1 226 ? -3.903 -6.880 -12.046 1.00 92.38 226 ARG A CA 1
ATOM 1763 C C . ARG A 1 226 ? -4.489 -6.614 -10.658 1.00 92.38 226 ARG A C 1
ATOM 1765 O O . ARG A 1 226 ? -5.338 -5.734 -10.501 1.00 92.38 226 ARG A O 1
ATOM 1772 N N . LEU A 1 227 ? -4.014 -7.342 -9.646 1.00 94.88 227 LEU A N 1
ATOM 1773 C CA . LEU A 1 227 ? -4.415 -7.128 -8.255 1.00 94.88 227 LEU A CA 1
ATOM 1774 C C . LEU A 1 227 ? -3.987 -5.751 -7.748 1.00 94.88 227 LEU A C 1
ATOM 1776 O O . LEU A 1 227 ? -4.778 -5.081 -7.088 1.00 94.88 227 LEU A O 1
ATOM 1780 N N . ALA A 1 228 ? -2.786 -5.286 -8.107 1.00 94.44 228 ALA A N 1
ATOM 1781 C CA . ALA A 1 228 ? -2.322 -3.952 -7.740 1.00 94.44 228 ALA A CA 1
ATOM 1782 C C . ALA A 1 228 ? -3.273 -2.867 -8.257 1.00 94.44 228 ALA A C 1
ATOM 1784 O O . ALA A 1 228 ? -3.647 -1.984 -7.484 1.00 94.44 228 ALA A O 1
ATOM 1785 N N . ARG A 1 229 ? -3.732 -2.968 -9.516 1.00 94.38 229 ARG A N 1
ATOM 1786 C CA . ARG A 1 229 ? -4.743 -2.051 -10.066 1.00 94.38 229 ARG A CA 1
ATOM 1787 C C . ARG A 1 229 ? -6.025 -2.083 -9.233 1.00 94.38 229 ARG A C 1
ATOM 1789 O O . ARG A 1 229 ? -6.450 -1.042 -8.742 1.00 94.38 229 ARG A O 1
ATOM 1796 N N . ARG A 1 230 ? -6.596 -3.273 -9.001 1.00 92.94 230 ARG A N 1
ATOM 1797 C CA . ARG A 1 230 ? -7.831 -3.445 -8.212 1.00 92.94 230 ARG A CA 1
ATOM 1798 C C . ARG A 1 230 ? -7.716 -2.831 -6.813 1.00 92.94 230 ARG A C 1
ATOM 1800 O O . ARG A 1 230 ? -8.554 -2.015 -6.432 1.00 92.94 230 ARG A O 1
ATOM 1807 N N . VAL A 1 231 ? -6.668 -3.185 -6.070 1.00 94.50 231 VAL A N 1
ATOM 1808 C CA . VAL A 1 231 ? -6.444 -2.731 -4.688 1.00 94.50 231 VAL A CA 1
ATOM 1809 C C . VAL A 1 231 ? -6.242 -1.213 -4.623 1.00 94.50 231 VAL A C 1
ATOM 1811 O O . VAL A 1 231 ? -6.824 -0.549 -3.763 1.00 94.50 231 VAL A O 1
ATOM 1814 N N . LEU A 1 232 ? -5.444 -0.640 -5.530 1.00 92.44 232 LEU A N 1
ATOM 1815 C CA . LEU A 1 232 ? -5.130 0.792 -5.519 1.00 92.44 232 LEU A CA 1
ATOM 1816 C C . LEU A 1 232 ? -6.312 1.655 -5.963 1.00 92.44 232 LEU A C 1
ATOM 1818 O O . LEU A 1 232 ? -6.595 2.660 -5.310 1.00 92.44 232 LEU A O 1
ATOM 1822 N N . THR A 1 233 ? -7.039 1.263 -7.010 1.00 87.44 233 THR A N 1
ATOM 1823 C CA . THR A 1 233 ? -8.230 1.998 -7.459 1.00 87.44 233 THR A CA 1
ATOM 1824 C C . THR A 1 233 ? -9.328 1.964 -6.397 1.00 87.44 233 THR A C 1
ATOM 1826 O O . THR A 1 233 ? -9.930 2.998 -6.100 1.00 87.44 233 THR A O 1
ATOM 1829 N N . ALA A 1 234 ? -9.529 0.814 -5.743 1.00 82.75 234 ALA A N 1
ATOM 1830 C CA . ALA A 1 234 ? -10.485 0.694 -4.646 1.00 82.75 234 ALA A CA 1
ATOM 1831 C C . ALA A 1 234 ? -10.093 1.558 -3.432 1.00 82.75 234 ALA A C 1
ATOM 1833 O O . ALA A 1 234 ? -10.963 2.097 -2.751 1.00 82.75 234 ALA A O 1
ATOM 1834 N N . GLN A 1 235 ? -8.796 1.743 -3.165 1.00 83.00 235 GLN A N 1
ATOM 1835 C CA . GLN A 1 235 ? -8.335 2.648 -2.109 1.00 83.00 235 GLN A CA 1
ATOM 1836 C C . GLN A 1 235 ? -8.617 4.122 -2.436 1.00 83.00 235 GLN A C 1
ATOM 1838 O O . GLN A 1 235 ? -9.059 4.860 -1.558 1.00 83.00 235 GLN A O 1
ATOM 1843 N N . VAL A 1 236 ? -8.376 4.559 -3.678 1.00 74.38 236 VAL A N 1
ATOM 1844 C CA . VAL A 1 236 ? -8.598 5.957 -4.095 1.00 74.38 236 VAL A CA 1
ATOM 1845 C C . VAL A 1 236 ? -10.079 6.332 -4.014 1.00 74.38 236 VAL A C 1
ATOM 1847 O O . VAL A 1 236 ? -10.403 7.383 -3.463 1.00 74.38 236 VAL A O 1
ATOM 1850 N N . GLY A 1 237 ? -10.980 5.457 -4.478 1.00 63.22 237 GLY A N 1
ATOM 1851 C CA . GLY A 1 237 ? -12.428 5.683 -4.361 1.00 63.22 237 GLY A CA 1
ATOM 1852 C C . GLY A 1 237 ? -12.886 5.859 -2.908 1.00 63.22 237 GLY A C 1
ATOM 1853 O O . GLY A 1 237 ? -13.695 6.734 -2.608 1.00 63.22 237 GLY A O 1
ATOM 1854 N N . ARG A 1 238 ? -12.288 5.098 -1.983 1.00 63.75 238 ARG A N 1
ATOM 1855 C CA . ARG A 1 238 ? -12.607 5.139 -0.546 1.00 63.75 238 ARG A CA 1
ATOM 1856 C C . ARG A 1 238 ? -12.005 6.338 0.198 1.00 63.75 238 ARG A C 1
ATOM 1858 O O . ARG A 1 238 ? -12.537 6.735 1.229 1.00 63.75 238 ARG A O 1
ATOM 1865 N N . GLU A 1 239 ? -10.904 6.922 -0.286 1.00 62.75 239 GLU A N 1
ATOM 1866 C CA . GLU A 1 239 ? -10.308 8.139 0.301 1.00 62.75 239 GLU A CA 1
ATOM 1867 C C . GLU A 1 239 ? -11.061 9.422 -0.114 1.00 62.75 239 GLU A C 1
ATOM 1869 O O . GLU A 1 239 ? -11.077 10.394 0.646 1.00 62.75 239 GLU A O 1
ATOM 1874 N N . GLY A 1 240 ? -11.720 9.423 -1.280 1.00 51.03 240 GLY A N 1
ATOM 1875 C CA . GLY A 1 240 ? -12.516 10.556 -1.772 1.00 51.03 240 GLY A CA 1
ATOM 1876 C C . GLY A 1 240 ? -13.833 10.777 -1.016 1.00 51.03 240 GLY A C 1
ATOM 1877 O O . GLY A 1 240 ? -14.241 11.921 -0.822 1.00 51.03 240 GLY A O 1
ATOM 1878 N N . CYS A 1 241 ? -14.462 9.705 -0.523 1.00 38.41 241 CYS A N 1
ATOM 1879 C CA . CYS A 1 241 ? -15.753 9.788 0.170 1.00 38.41 241 CYS A CA 1
ATOM 1880 C C . CYS A 1 241 ? -15.639 10.391 1.585 1.00 38.41 241 CYS A C 1
ATOM 1882 O O . CYS A 1 241 ? -16.543 11.075 2.043 1.00 38.41 241 CYS A O 1
ATOM 1884 N N . SER A 1 242 ? -14.492 10.241 2.263 1.00 41.88 242 SER A N 1
ATOM 1885 C CA . SER A 1 242 ? -14.295 10.771 3.626 1.00 41.88 242 SER A CA 1
ATOM 1886 C C . SER A 1 242 ? -13.948 12.268 3.703 1.00 41.88 242 SER A C 1
ATOM 1888 O O . SER A 1 242 ? -13.671 12.772 4.788 1.00 41.88 242 SER A O 1
ATOM 1890 N N . GLN A 1 243 ? -13.865 12.977 2.568 1.00 35.75 243 GLN A N 1
ATOM 1891 C CA . GLN A 1 243 ? -13.532 14.413 2.531 1.00 35.75 243 GLN A CA 1
ATOM 1892 C C . GLN A 1 243 ? -14.743 15.327 2.282 1.00 35.75 243 GLN A C 1
ATOM 1894 O O . GLN A 1 243 ? -14.565 16.542 2.215 1.00 35.75 243 GLN A O 1
ATOM 1899 N N . THR A 1 244 ? -15.948 14.767 2.141 1.00 32.66 244 THR A N 1
ATOM 1900 C CA . THR A 1 244 ? -17.176 15.511 1.802 1.00 32.66 244 THR A CA 1
ATOM 1901 C C . THR A 1 244 ? -18.191 15.651 2.945 1.00 32.66 244 THR A C 1
ATOM 1903 O O . THR A 1 244 ? -19.268 16.190 2.707 1.00 32.66 244 THR A O 1
ATOM 1906 N N . GLU A 1 245 ? -17.834 15.280 4.180 1.00 28.83 245 GLU A N 1
ATOM 1907 C CA . GLU A 1 245 ? -18.672 15.458 5.385 1.00 28.83 245 GLU A CA 1
ATOM 1908 C C . GLU A 1 245 ? -18.093 16.458 6.400 1.00 28.83 245 GLU A C 1
ATOM 1910 O O . GLU A 1 245 ? -16.874 16.396 6.701 1.00 28.83 245 GLU A O 1
#

pLDDT: mean 84.0, std 16.33, range [28.83, 97.75]

Radius of gyration: 20.66 Å; chains: 1; bounding box: 47×44×57 Å

Sequence (245 aa):
MTHAIDDYSSFATSLGERFLYYRVSDVTPQQRRSSSHRRRMPKEKRRENARALARRAITDGRRRVSDVELTDDLLDLIDDVTEVVRAGRGAVPRDTYGRRDIIGEAKIEEPYRMRQELQRLARALVALQLSEEDVARLTVRCGLDSMPRTRRKVLGALAATDAASVAALARTAGGIDRKVVRRTVEDLRALGLAACPVLEQIDTDDEADAGGVARDWQLSDARSGRLARRVLTAQVGREGCSQTE

Secondary structure (DSSP, 8-state):
--HHHHHHHHHHHHT--------PPPPPHHHHHHHHHT--S-HHHHHHHHHHHHHHHHHHHHHHGGG-PPPHHHHHHHHHHHHHHHHHH-B--B-SSTT--B-S--B---THHHHHHHHHHHHHHHHTT--HHHHHHHHHHHHHHTS-HHHHHHHHHHHTSSSEEHHHHHHHTTS--HHHHHHHHHHHHHTTSEE-HHHHSS-TT-TTTGGGS--EEEE-SSHHHHHHHHHHHHHHHHHHHTT--

Foldseek 3Di:
DDPVVLVVLLVCLVVPDLDFDFDDDDQDPVNVVVVVVPPPDDPVVVVVVVVVVVVVLQVQLVVCLVVDDDDPVLLVLLVLLLLQLQLLSWDFQFDPDDLGHGDDATGGDDSVSSSVNLVSQLSSCVSSVDDNLVSSLVSLNRSLRSGNLQLSLLLLLQLVDAKAFLVSSCVSSPNNDSSSSVVSQVSCVSSQQKDWVVVVPDDPPPPVPCVPDGTIMHTHPPPNNVSSSVSSVSNVVSVVVVVPD